Protein AF-A0A699Z9B3-F1 (afdb_monomer_lite)

Organism: Haematococcus lacustris (NCBI:txid44745)

Foldseek 3Di:
DDDDDDDDDDDDDDDDDDDDDDDDDDDDDDDDDDDDDDDDDDDDDDDDDDDDDDDDDDDDPDPPPPPPPPPPPDPDQPWAWLDWDWDQQPPPRWIKTWIWTAGPQQKIKIKIKTLDDAPWKKKKKFAAADDLFQADTDHADPVQADPPWDQDPVRTIIHTWDQDPVSMTMDMTIAHNRRRGQKMWIWMARPVVRDTRADVPHTDMDGNDNPDDPVQDRPPPQPPLLLVLQLVLVCVVVVNDDDDPVVSVVSSVVSVVVVSRCVSVVDGSVVSVCCSVVVDRPVVVVVD

Sequence (288 aa):
MRIIGGTTLQSRRAAQRPSSGALLSKDEHGSVHALGHVALRSSAPVRLRGFADVKIADRARTRIRDVRAAAVAAPNAEAVTVVDQTFIMPKGNAPVQVTVAQHDNGAQTVRVVTPLQAGRLLLHWGVEGGKDYKGGWRLPAPSCRPEGTKQYKDRALQSPFVTNRNGTNELVIQLSPDEASDLMNFVLKDDATNNWWDNNSANFRVPLRKEVDTRVKPVDVLPKPLCDKWAWVRWDWEGRPPRSEQEATEEYERGVQEMKELMARGRLLDELWRVGEGKWKYADYQDK

InterPro domains:
  IPR055495 Alpha-glucan water dikinase, DUF7067 [PF23229] (226-274)
  IPR056301 Alpha-glucan water dikinase-like, N-terminal Ig-like domain [PF23166] (92-208)

Radius of gyration: 33.92 Å; chains: 1; bounding box: 104×90×68 Å

Secondary structure (DSSP, 8-state):
-------------------------------------------PPP--------------------------------PEEEEEEEEEPTTT--EEEEEEEE-TTS-EEEEEEE----SSEEEEEEEE--TT--SS-B---GGGSPTT-EEETTTEEEEEPEEPTTS-EEEEEEE-GGG--SEEEEEEEETTTTEEE-BTTB-EEEESSTT--TTS---SS--HHHHHHHHHHHHHHTT-----HHHHHHHHHHHHHHHHHHHHTT--HHHHHHHHTTSS-HHHHHT-

Structure (mmCIF, N/CA/C/O backbone):
data_AF-A0A699Z9B3-F1
#
_entry.id   AF-A0A699Z9B3-F1
#
loop_
_atom_site.group_PDB
_atom_site.id
_atom_site.type_symbol
_atom_site.label_atom_id
_atom_site.label_alt_id
_atom_site.label_comp_id
_atom_site.label_asym_id
_atom_site.label_entity_id
_atom_site.label_seq_id
_atom_site.pdbx_PDB_ins_code
_atom_site.Cartn_x
_atom_site.Cartn_y
_atom_site.Cartn_z
_atom_site.occupancy
_atom_site.B_iso_or_equiv
_atom_site.auth_seq_id
_atom_site.auth_comp_id
_atom_site.auth_asym_id
_atom_site.auth_atom_id
_atom_site.pdbx_PDB_model_num
ATOM 1 N N . MET A 1 1 ? 42.257 47.453 -28.180 1.00 38.09 1 MET A N 1
ATOM 2 C CA . MET A 1 1 ? 41.954 48.569 -29.100 1.00 38.09 1 MET A CA 1
ATOM 3 C C . MET A 1 1 ? 40.436 48.666 -29.210 1.00 38.09 1 MET A C 1
ATOM 5 O O . MET A 1 1 ? 39.846 47.670 -29.583 1.00 38.09 1 MET A O 1
ATOM 9 N N . ARG A 1 2 ? 39.866 49.786 -28.722 1.00 35.12 2 ARG A N 1
ATOM 10 C CA . ARG A 1 2 ? 38.598 50.484 -29.075 1.00 35.12 2 ARG A CA 1
ATOM 11 C C . ARG A 1 2 ? 37.425 49.690 -29.722 1.00 35.12 2 ARG A C 1
ATOM 13 O O . ARG A 1 2 ? 37.673 48.957 -30.657 1.00 35.12 2 ARG A O 1
ATOM 20 N N . ILE A 1 3 ? 36.124 49.912 -29.466 1.00 38.44 3 ILE A N 1
ATOM 21 C CA . ILE A 1 3 ? 35.325 50.725 -28.520 1.00 38.44 3 ILE A CA 1
ATOM 22 C C . ILE A 1 3 ? 33.808 50.522 -28.876 1.00 38.44 3 ILE A C 1
ATOM 24 O O . ILE A 1 3 ? 33.502 50.379 -30.052 1.00 38.44 3 ILE A O 1
ATOM 28 N N . ILE A 1 4 ? 32.913 50.619 -27.872 1.00 39.94 4 ILE A N 1
ATOM 29 C CA . ILE A 1 4 ? 31.514 51.165 -27.842 1.00 39.94 4 ILE A CA 1
ATOM 30 C C . ILE A 1 4 ? 30.295 50.426 -28.461 1.00 39.94 4 ILE A C 1
ATOM 32 O O . ILE A 1 4 ? 30.240 50.143 -29.650 1.00 39.94 4 ILE A O 1
ATOM 36 N N . GLY A 1 5 ? 29.233 50.358 -27.629 1.00 33.75 5 GLY A N 1
ATOM 37 C CA . GLY A 1 5 ? 27.802 50.450 -27.990 1.00 33.75 5 GLY A CA 1
ATOM 38 C C . GLY A 1 5 ? 26.943 49.427 -27.228 1.00 33.75 5 GLY A C 1
ATOM 39 O O . GLY A 1 5 ? 26.787 48.318 -27.705 1.00 33.75 5 GLY A O 1
ATOM 40 N N . GLY A 1 6 ? 26.455 49.629 -25.997 1.00 33.69 6 GLY A N 1
ATOM 41 C CA . GLY A 1 6 ? 25.642 50.747 -25.513 1.00 33.69 6 GLY A CA 1
ATOM 42 C C . GLY A 1 6 ? 24.177 50.577 -25.941 1.00 33.69 6 GLY A C 1
ATOM 43 O O . GLY A 1 6 ? 23.899 50.808 -27.107 1.00 33.69 6 GLY A O 1
ATOM 44 N N . THR A 1 7 ? 23.263 50.186 -25.035 1.00 35.59 7 THR A N 1
ATOM 45 C CA . THR A 1 7 ? 21.983 50.884 -24.733 1.00 35.59 7 THR A CA 1
ATOM 46 C C . THR A 1 7 ? 21.231 50.183 -23.587 1.00 35.59 7 THR A C 1
ATOM 48 O O . THR A 1 7 ? 20.876 49.010 -23.655 1.00 35.59 7 THR A O 1
ATOM 51 N N . THR A 1 8 ? 20.986 50.961 -22.538 1.00 37.50 8 THR A N 1
ATOM 52 C CA . THR A 1 8 ? 20.109 50.732 -21.381 1.00 37.50 8 THR A CA 1
ATOM 53 C C . THR A 1 8 ? 18.720 51.294 -21.694 1.00 37.50 8 THR A C 1
ATOM 55 O O . THR A 1 8 ? 18.680 52.383 -22.254 1.00 37.50 8 THR A O 1
ATOM 58 N N . LEU A 1 9 ? 17.612 50.679 -21.251 1.00 35.53 9 LEU A N 1
ATOM 59 C CA . LEU A 1 9 ? 16.529 51.416 -20.567 1.00 35.53 9 LEU A CA 1
ATOM 60 C C . LEU A 1 9 ? 15.454 50.523 -19.934 1.00 35.53 9 LEU A C 1
ATOM 62 O O . LEU A 1 9 ? 15.091 49.457 -20.417 1.00 35.53 9 LEU A O 1
ATOM 66 N N . GLN A 1 10 ? 15.008 51.021 -18.785 1.00 34.41 10 GLN A N 1
ATOM 67 C CA . GLN A 1 10 ? 14.141 50.438 -17.776 1.00 34.41 10 GLN A CA 1
ATOM 68 C C . GLN A 1 10 ? 12.638 50.626 -18.058 1.00 34.41 10 GLN A C 1
ATOM 70 O O . GLN A 1 10 ? 12.237 51.579 -18.715 1.00 34.41 10 GLN A O 1
ATOM 75 N N . SER A 1 11 ? 11.850 49.824 -17.327 1.00 34.28 11 SER A N 1
ATOM 76 C CA . SER A 1 11 ? 10.601 50.180 -16.623 1.00 34.28 11 SER A CA 1
ATOM 77 C C . SER A 1 11 ? 9.363 50.616 -17.416 1.00 34.28 11 SER A C 1
ATOM 79 O O . SER A 1 11 ? 9.327 51.700 -17.984 1.00 34.28 11 SER A O 1
ATOM 81 N N . ARG A 1 12 ? 8.238 49.920 -17.171 1.00 35.91 12 ARG A N 1
ATOM 82 C CA . ARG A 1 12 ? 7.147 50.422 -16.299 1.00 35.91 12 ARG A CA 1
ATOM 83 C C . ARG A 1 12 ? 6.026 49.390 -16.084 1.00 35.91 12 ARG A C 1
ATOM 85 O O . ARG A 1 12 ? 5.604 48.694 -16.997 1.00 35.91 12 ARG A O 1
ATOM 92 N N . ARG A 1 13 ? 5.541 49.355 -14.836 1.00 36.47 13 ARG A N 1
ATOM 93 C CA . ARG A 1 13 ? 4.246 48.816 -14.377 1.00 36.47 13 ARG A CA 1
ATOM 94 C C . ARG A 1 13 ? 3.074 49.492 -15.107 1.00 36.47 13 ARG A C 1
ATOM 96 O O . ARG A 1 13 ? 3.154 50.696 -15.325 1.00 36.47 13 ARG A O 1
ATOM 103 N N . ALA A 1 14 ? 1.946 48.796 -15.263 1.00 31.95 14 ALA A N 1
ATOM 104 C CA . ALA A 1 14 ? 0.707 49.040 -14.499 1.00 31.95 14 ALA A CA 1
ATOM 105 C C . ALA A 1 14 ? -0.482 48.240 -15.064 1.00 31.95 14 ALA A C 1
ATOM 107 O O . ALA A 1 14 ? -0.500 47.834 -16.218 1.00 31.95 14 ALA A O 1
ATOM 108 N N . ALA A 1 15 ? -1.440 48.000 -14.172 1.00 37.47 15 ALA A N 1
ATOM 109 C CA . ALA A 1 15 ? -2.659 47.220 -14.316 1.00 37.47 15 ALA A CA 1
ATOM 110 C C . ALA A 1 15 ? -3.662 47.770 -15.341 1.00 37.47 15 ALA A C 1
ATOM 112 O O . ALA A 1 15 ? -3.686 48.974 -15.561 1.00 37.47 15 ALA A O 1
ATOM 113 N N . GLN A 1 16 ? -4.574 46.905 -15.812 1.00 31.83 16 GLN A N 1
ATOM 114 C CA . GLN A 1 16 ? -6.025 47.171 -15.866 1.00 31.83 16 GLN A CA 1
ATOM 115 C C . GLN A 1 16 ? -6.810 45.963 -16.424 1.00 31.83 16 GLN A C 1
ATOM 117 O O . GLN A 1 16 ? -6.666 45.570 -17.574 1.00 31.83 16 GLN A O 1
ATOM 122 N N . ARG A 1 17 ? -7.687 45.399 -15.584 1.00 38.69 17 ARG A N 1
ATOM 123 C CA . ARG A 1 17 ? -9.070 45.025 -15.957 1.00 38.69 17 ARG A CA 1
ATOM 124 C C . ARG A 1 17 ? -9.898 46.327 -15.886 1.00 38.69 17 ARG A C 1
ATOM 126 O O . ARG A 1 17 ? -9.509 47.157 -15.058 1.00 38.69 17 ARG A O 1
ATOM 133 N N . PRO A 1 18 ? -11.005 46.538 -16.639 1.00 43.44 18 PRO A N 1
ATOM 134 C CA . PRO A 1 18 ? -12.246 45.766 -16.422 1.00 43.44 18 PRO A CA 1
ATOM 135 C C . PRO A 1 18 ? -13.258 45.666 -17.595 1.00 43.44 18 PRO A C 1
ATOM 137 O O . PRO A 1 18 ? -13.183 46.412 -18.558 1.00 43.44 18 PRO A O 1
ATOM 140 N N . SER A 1 19 ? -14.287 44.824 -17.369 1.00 33.88 19 SER A N 1
ATOM 141 C CA . SER A 1 19 ? -15.698 44.923 -17.840 1.00 33.88 19 SER A CA 1
ATOM 142 C C . SER A 1 19 ? -15.970 44.936 -19.356 1.00 33.88 19 SER A C 1
ATOM 144 O O . SER A 1 19 ? -15.128 45.320 -20.142 1.00 33.88 19 SER A O 1
ATOM 146 N N . SER A 1 20 ? -17.122 44.550 -19.893 1.00 34.25 20 SER A N 1
ATOM 147 C CA . SER A 1 20 ? -18.479 44.325 -19.385 1.00 34.25 20 SER A CA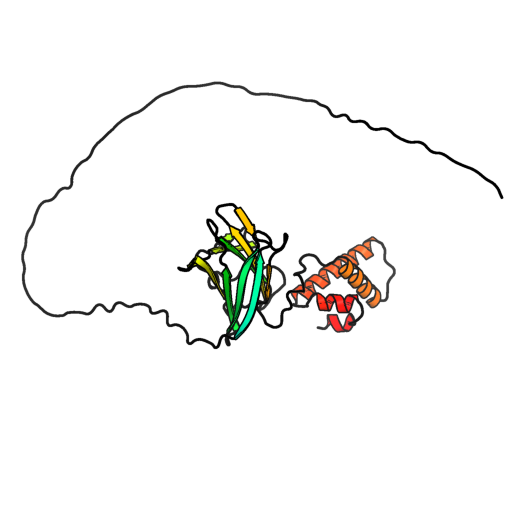 1
ATOM 148 C C . SER A 1 20 ? -19.161 43.392 -20.400 1.00 34.25 20 SER A C 1
ATOM 150 O O . SER A 1 20 ? -18.773 43.386 -21.563 1.00 34.25 20 SER A O 1
ATOM 152 N N . GLY A 1 21 ? -20.068 42.505 -20.000 1.00 30.05 21 GLY A N 1
ATOM 153 C CA . GLY A 1 21 ? -21.497 42.830 -19.887 1.00 30.05 21 GLY A CA 1
ATOM 154 C C . GLY A 1 21 ? -22.189 42.286 -21.140 1.00 30.05 21 GLY A C 1
ATOM 155 O O . GLY A 1 21 ? -21.765 42.582 -22.248 1.00 30.05 21 GLY A O 1
ATOM 156 N N . ALA A 1 22 ? -23.128 41.351 -21.034 1.00 33.00 22 ALA A N 1
ATOM 157 C CA . ALA A 1 22 ? -24.571 41.605 -20.941 1.00 33.00 22 ALA A CA 1
ATOM 158 C C . ALA A 1 22 ? -25.264 40.313 -21.457 1.00 33.00 22 ALA A C 1
ATOM 160 O O . ALA A 1 22 ? -24.673 39.638 -22.290 1.00 33.00 22 ALA A O 1
ATOM 161 N N . LEU A 1 23 ? -26.479 39.888 -21.109 1.00 32.84 23 LEU A N 1
ATOM 162 C CA . LEU A 1 23 ? -27.588 40.428 -20.321 1.00 32.84 23 LEU A CA 1
ATOM 163 C C . LEU A 1 23 ? -28.706 39.343 -20.291 1.00 32.84 23 LEU A C 1
ATOM 165 O O . LEU A 1 23 ? -28.811 38.571 -21.238 1.00 32.84 23 LEU A O 1
ATOM 169 N N . LEU A 1 24 ? -29.585 39.445 -19.277 1.00 30.39 24 LEU A N 1
ATOM 170 C CA . LEU A 1 24 ? -31.051 39.184 -19.283 1.00 30.39 24 LEU A CA 1
ATOM 171 C C . LEU A 1 24 ? -31.579 37.725 -19.324 1.00 30.39 24 LEU A C 1
ATOM 173 O O . LEU A 1 24 ? -31.062 36.894 -20.050 1.00 30.39 24 LEU A O 1
ATOM 177 N N . SER A 1 25 ? -32.651 37.352 -18.607 1.00 30.92 25 SER A N 1
ATOM 178 C CA . SER A 1 25 ? -33.501 38.067 -17.636 1.00 30.92 25 SER A CA 1
ATOM 179 C C . SER A 1 25 ? -34.105 37.098 -16.604 1.00 30.92 25 SER A C 1
ATOM 181 O O . SER A 1 25 ? -34.187 35.890 -16.819 1.00 30.92 25 SER A O 1
ATOM 183 N N . LYS A 1 26 ? -34.507 37.672 -15.465 1.00 35.00 26 LYS A N 1
ATOM 184 C CA . LYS A 1 26 ? -35.506 37.136 -14.529 1.00 35.00 26 LYS A CA 1
ATOM 185 C C . LYS A 1 26 ? -36.915 37.381 -15.082 1.00 35.00 26 LYS A C 1
ATOM 187 O O . LYS A 1 26 ? -37.036 38.250 -15.934 1.00 35.00 26 LYS A O 1
ATOM 192 N N . ASP A 1 27 ? -37.888 36.653 -14.526 1.00 37.56 27 ASP A N 1
ATOM 193 C CA . ASP A 1 27 ? -39.208 37.061 -13.983 1.00 37.56 27 ASP A CA 1
ATOM 194 C C . ASP A 1 27 ? -39.667 35.837 -13.132 1.00 37.56 27 ASP A C 1
ATOM 196 O O . ASP A 1 27 ? -39.488 34.710 -13.583 1.00 37.56 27 ASP A O 1
ATOM 200 N N . GLU A 1 28 ? -39.984 35.812 -11.830 1.00 35.50 28 GLU A N 1
ATOM 201 C CA . GLU A 1 28 ? -40.832 36.556 -10.879 1.00 35.50 28 GLU A CA 1
ATOM 202 C C . GLU A 1 28 ? -42.334 36.159 -10.800 1.00 35.50 28 GLU A C 1
ATOM 204 O O . GLU A 1 28 ? -43.088 36.298 -11.751 1.00 35.50 28 GLU A O 1
ATOM 209 N N . HIS A 1 29 ? -42.722 35.777 -9.563 1.00 35.84 29 HIS A N 1
ATOM 210 C CA . HIS A 1 29 ? -44.036 35.837 -8.881 1.00 35.84 29 HIS A CA 1
ATOM 211 C C . HIS A 1 29 ? -45.066 34.683 -8.965 1.00 35.84 29 HIS A C 1
ATOM 213 O O . HIS A 1 29 ? -45.485 34.254 -10.032 1.00 35.84 29 HIS A O 1
ATOM 219 N N . GLY A 1 30 ? -45.577 34.282 -7.782 1.00 27.25 30 GLY A N 1
ATOM 220 C CA . GLY A 1 30 ? -46.865 33.578 -7.633 1.00 27.25 30 GLY A CA 1
ATOM 221 C C . GLY A 1 30 ? -47.028 32.690 -6.387 1.00 27.25 30 GLY A C 1
ATOM 222 O O . GLY A 1 30 ? -46.828 31.487 -6.458 1.00 27.25 30 GLY A O 1
ATOM 223 N N . SER A 1 31 ? -47.413 33.283 -5.254 1.00 28.97 31 SER A N 1
ATOM 224 C CA . SER A 1 31 ? -47.757 32.652 -3.960 1.00 28.97 31 SER A CA 1
ATOM 225 C C . SER A 1 31 ? -49.132 31.948 -3.971 1.00 28.97 31 SER A C 1
ATOM 227 O O . SER A 1 31 ? -49.982 32.388 -4.733 1.00 28.97 31 SER A O 1
ATOM 229 N N . VAL A 1 32 ? -49.374 30.928 -3.119 1.00 30.41 32 VAL A N 1
ATOM 230 C CA . VAL A 1 32 ? -50.345 30.920 -1.978 1.00 30.41 32 VAL A CA 1
ATOM 231 C C . VAL A 1 32 ? -50.863 29.520 -1.532 1.00 30.41 32 VAL A C 1
ATOM 233 O O . VAL A 1 32 ? -51.419 28.762 -2.312 1.00 30.41 32 VAL A O 1
ATOM 236 N N . HIS A 1 33 ? -50.726 29.278 -0.216 1.00 29.36 33 HIS A N 1
ATOM 237 C CA . HIS A 1 33 ? -51.640 28.700 0.802 1.00 29.36 33 HIS A CA 1
ATOM 238 C C . HIS A 1 33 ? -52.349 27.317 0.755 1.00 29.36 33 HIS A C 1
ATOM 240 O O . HIS A 1 33 ? -52.947 26.902 -0.227 1.00 29.36 33 HIS A O 1
ATOM 246 N N . ALA A 1 34 ? -52.457 26.801 2.002 1.00 29.16 34 ALA A N 1
ATOM 247 C CA . ALA A 1 34 ? -53.530 26.017 2.658 1.00 29.16 34 ALA A CA 1
ATOM 248 C C . ALA A 1 34 ? -53.312 24.488 2.748 1.00 29.16 34 ALA A C 1
ATOM 250 O O . ALA A 1 34 ? -53.250 23.795 1.746 1.00 29.16 34 ALA A O 1
ATOM 251 N N . LEU A 1 35 ? -52.978 23.945 3.932 1.00 27.84 35 LEU A N 1
ATOM 252 C CA . LEU A 1 35 ? -53.813 23.635 5.120 1.00 27.84 35 LEU A CA 1
ATOM 253 C C . LEU A 1 35 ? -54.672 22.368 4.961 1.00 27.84 35 LEU A C 1
ATOM 255 O O . LEU A 1 35 ? -55.547 22.297 4.109 1.00 27.84 35 LEU A O 1
ATOM 259 N N . GLY A 1 36 ? -54.468 21.414 5.876 1.00 28.75 36 GLY A N 1
ATOM 260 C CA . GLY A 1 36 ? -55.297 20.217 6.026 1.00 28.75 36 GLY A CA 1
ATOM 261 C C . GLY A 1 36 ? -54.858 19.339 7.200 1.00 28.75 36 GLY A C 1
ATOM 262 O O . GLY A 1 36 ? -54.189 18.331 7.013 1.00 28.75 36 GLY A O 1
ATOM 263 N N . HIS A 1 37 ? -55.224 19.745 8.419 1.00 30.70 37 HIS A N 1
ATOM 264 C CA . HIS A 1 37 ? -55.305 18.889 9.611 1.00 30.70 37 HIS A CA 1
ATOM 265 C C . HIS A 1 37 ? -56.304 17.741 9.388 1.00 30.70 37 HIS A C 1
ATOM 267 O O . HIS A 1 37 ? -57.388 18.043 8.912 1.00 30.70 37 HIS A O 1
ATOM 273 N N . VAL A 1 38 ? -56.035 16.521 9.883 1.00 30.55 38 VAL A N 1
ATOM 274 C CA . VAL A 1 38 ? -57.008 15.672 10.620 1.00 30.55 38 VAL A CA 1
ATOM 275 C C . VAL A 1 38 ? -56.242 14.690 11.522 1.00 30.55 38 VAL A C 1
ATOM 277 O O . VAL A 1 38 ? -55.193 14.161 11.168 1.00 30.55 38 VAL A O 1
ATOM 280 N N . ALA A 1 39 ? -56.786 14.500 12.721 1.00 27.56 39 ALA A N 1
ATOM 281 C CA . ALA A 1 39 ? -56.224 13.818 13.871 1.00 27.56 39 ALA A CA 1
ATOM 282 C C . ALA A 1 39 ? -56.779 12.390 14.087 1.00 27.56 39 ALA A C 1
ATOM 284 O O . ALA A 1 39 ? -57.838 12.052 13.573 1.00 27.56 39 ALA A O 1
ATOM 285 N N . LEU A 1 40 ? -56.101 11.654 14.985 1.00 27.98 40 LEU A N 1
ATOM 286 C CA . LEU A 1 40 ? -56.611 10.646 15.941 1.00 27.98 40 LEU A CA 1
ATOM 287 C C . LEU A 1 40 ? -57.350 9.396 15.407 1.00 27.98 40 LEU A C 1
ATOM 289 O O . LEU A 1 40 ? -58.460 9.491 14.897 1.00 27.98 40 LEU A O 1
ATOM 293 N N . ARG A 1 41 ? -56.871 8.200 15.799 1.00 29.89 41 ARG A N 1
ATOM 294 C CA . ARG A 1 41 ? -57.508 7.384 16.863 1.00 29.89 41 ARG A CA 1
ATOM 295 C C . ARG A 1 41 ? -56.763 6.075 17.159 1.00 29.89 41 ARG A C 1
ATOM 297 O O . ARG A 1 41 ? -56.328 5.348 16.277 1.00 29.89 41 ARG A O 1
ATOM 304 N N . SER A 1 42 ? -56.688 5.809 18.459 1.00 28.17 42 SER A N 1
ATOM 305 C CA . SER A 1 42 ? -56.376 4.546 19.128 1.00 28.17 42 SER A CA 1
ATOM 306 C C . SER A 1 42 ? -57.559 3.570 19.027 1.00 28.17 42 SER A C 1
ATOM 308 O O . SER A 1 42 ? -58.711 4.006 19.088 1.00 28.17 42 SER A O 1
ATOM 310 N N . SER A 1 43 ? -57.305 2.261 18.916 1.00 29.95 43 SER A N 1
ATOM 311 C CA . SER A 1 43 ? -58.255 1.195 19.283 1.00 29.95 43 SER A CA 1
ATOM 312 C C . SER A 1 43 ? -57.519 -0.096 19.668 1.00 29.95 43 SER A C 1
ATOM 314 O O . SER A 1 43 ? -56.560 -0.499 19.020 1.00 29.95 43 SER A O 1
ATOM 316 N N . ALA A 1 44 ? -57.989 -0.688 20.762 1.00 32.94 44 ALA A N 1
ATOM 317 C CA . ALA A 1 44 ? -57.452 -1.780 21.572 1.00 32.94 44 ALA A CA 1
ATOM 318 C C . ALA A 1 44 ? -57.528 -3.194 20.928 1.00 32.94 44 ALA A C 1
ATOM 320 O O . ALA A 1 44 ? -58.175 -3.361 19.893 1.00 32.94 44 ALA A O 1
ATOM 321 N N . PRO A 1 45 ? -56.917 -4.233 21.548 1.00 33.25 45 PRO A N 1
ATOM 322 C CA . PRO A 1 45 ? -56.937 -5.607 21.043 1.00 33.25 45 PRO A CA 1
ATOM 323 C C . PRO A 1 45 ? -58.209 -6.377 21.439 1.00 33.25 45 PRO A C 1
ATOM 325 O O . PRO A 1 45 ? -58.758 -6.201 22.526 1.00 33.25 45 PRO A O 1
ATOM 328 N N . VAL A 1 46 ? -58.630 -7.299 20.571 1.00 31.59 46 VAL A N 1
ATOM 329 C CA . VAL A 1 46 ? -59.697 -8.278 20.827 1.00 31.59 46 VAL A CA 1
ATOM 330 C C . VAL A 1 46 ? -59.105 -9.532 21.479 1.00 31.59 46 VAL A C 1
ATOM 332 O O . VAL A 1 46 ? -58.103 -10.075 21.019 1.00 31.59 46 VAL A O 1
ATOM 335 N N . ARG A 1 47 ? -59.751 -10.012 22.548 1.00 32.94 47 ARG A N 1
ATOM 336 C CA . ARG A 1 47 ? -59.467 -11.281 23.234 1.00 32.94 47 ARG A CA 1
ATOM 337 C C . ARG A 1 47 ? -60.798 -11.969 23.544 1.00 32.94 47 ARG A C 1
ATOM 339 O O . ARG A 1 47 ? -61.610 -11.366 24.229 1.00 32.94 47 ARG A O 1
ATOM 346 N N . LEU A 1 48 ? -60.984 -13.218 23.112 1.00 29.73 48 LEU A N 1
ATOM 347 C CA . LEU A 1 48 ? -61.977 -14.203 23.595 1.00 29.73 48 LEU A CA 1
ATOM 348 C C . LEU A 1 48 ? -61.401 -15.595 23.240 1.00 29.73 48 LEU A C 1
ATOM 350 O O . LEU A 1 48 ? -61.030 -15.807 22.093 1.00 29.73 48 LEU A O 1
ATOM 354 N N . ARG A 1 49 ? -60.962 -16.400 24.229 1.00 28.86 49 ARG A N 1
ATOM 355 C CA . ARG A 1 49 ? -61.661 -17.564 24.852 1.00 28.86 49 ARG A CA 1
ATOM 356 C C . ARG A 1 49 ? -62.113 -18.603 23.806 1.00 28.86 49 ARG A C 1
ATOM 358 O O . ARG A 1 49 ? -62.827 -18.232 22.895 1.00 28.86 49 ARG A O 1
ATOM 365 N N . GLY A 1 50 ? -61.821 -19.901 23.883 1.00 26.48 50 GLY A N 1
ATOM 366 C CA . GLY A 1 50 ? -61.263 -20.778 24.917 1.00 26.48 50 GLY A CA 1
ATOM 367 C C . GLY A 1 50 ? -61.445 -22.251 24.482 1.00 26.48 50 GLY A C 1
ATOM 368 O O . GLY A 1 50 ? -61.886 -22.491 23.363 1.00 26.48 50 GLY A O 1
ATOM 369 N N . PHE A 1 51 ? -61.180 -23.180 25.411 1.00 29.77 51 PHE A N 1
ATOM 370 C CA . PHE A 1 51 ? -61.406 -24.644 25.383 1.00 29.77 51 PHE A CA 1
ATOM 371 C C . PHE A 1 51 ? -60.313 -25.518 24.740 1.00 29.77 51 PHE A C 1
ATOM 373 O O . PHE A 1 51 ? -60.233 -25.647 23.527 1.00 29.77 51 PHE A O 1
ATOM 380 N N . ALA A 1 52 ? -59.496 -26.183 25.562 1.00 31.97 52 ALA A N 1
ATOM 381 C CA . ALA A 1 52 ? -59.787 -27.515 26.117 1.00 31.97 52 ALA A CA 1
ATOM 382 C C . ALA A 1 52 ? -58.492 -28.148 26.663 1.00 31.97 52 ALA A C 1
ATOM 384 O O . ALA A 1 52 ? -57.494 -28.265 25.956 1.00 31.97 52 ALA A O 1
ATOM 385 N N . ASP A 1 53 ? -58.537 -28.566 27.926 1.00 31.97 53 ASP A N 1
ATOM 386 C CA . ASP A 1 53 ? -57.544 -29.428 28.558 1.00 31.97 53 ASP A CA 1
ATOM 387 C C . ASP A 1 53 ? -57.566 -30.832 27.936 1.00 31.97 53 ASP A C 1
ATOM 389 O O . ASP A 1 53 ? -58.597 -31.504 27.951 1.00 31.97 53 ASP A O 1
ATOM 393 N N . VAL A 1 54 ? -56.406 -31.320 27.491 1.00 34.38 54 VAL A N 1
ATOM 394 C CA . VAL A 1 54 ? -56.099 -32.756 27.440 1.00 34.38 54 VAL A CA 1
ATOM 395 C C . VAL A 1 54 ? -54.705 -32.945 28.033 1.00 34.38 54 VAL A C 1
ATOM 397 O O . VAL A 1 54 ? -53.693 -32.589 27.435 1.00 34.38 54 VAL A O 1
ATOM 400 N N . LYS A 1 55 ? -54.655 -33.508 29.243 1.00 34.38 55 LYS A N 1
ATOM 401 C CA . LYS A 1 55 ? -53.460 -34.176 29.770 1.00 34.38 55 LYS A CA 1
ATOM 402 C C . LYS A 1 55 ? -53.337 -35.529 29.076 1.00 34.38 55 LYS A C 1
ATOM 404 O O . LYS A 1 55 ? -54.347 -36.217 29.006 1.00 34.38 55 LYS A O 1
ATOM 409 N N . ILE A 1 56 ? -52.126 -35.927 28.676 1.00 29.94 56 ILE A N 1
ATOM 410 C CA . ILE A 1 56 ? -51.549 -37.271 28.888 1.00 29.94 56 ILE A CA 1
ATOM 411 C C . ILE A 1 56 ? -50.084 -37.313 28.400 1.00 29.94 56 ILE A C 1
ATOM 413 O O . ILE A 1 56 ? -49.749 -36.808 27.335 1.00 29.94 56 ILE A O 1
ATOM 417 N N . ALA A 1 57 ? -49.280 -38.009 29.210 1.00 31.84 57 ALA A N 1
ATOM 418 C CA . ALA A 1 57 ? -48.011 -38.694 28.947 1.00 31.84 57 ALA A CA 1
ATOM 419 C C . ALA A 1 57 ? -46.693 -37.902 28.833 1.00 31.84 57 ALA A C 1
ATOM 421 O O . ALA A 1 57 ? -46.338 -37.279 27.840 1.00 31.84 57 ALA A O 1
ATOM 422 N N . ASP A 1 58 ? -45.923 -38.102 29.897 1.00 33.59 58 ASP A N 1
ATOM 423 C CA . ASP A 1 58 ? -44.493 -37.921 30.077 1.00 33.59 58 ASP A CA 1
ATOM 424 C C . ASP A 1 58 ? -43.674 -38.902 29.208 1.00 33.59 58 ASP A C 1
ATOM 426 O O . ASP A 1 58 ? -43.930 -40.107 29.246 1.00 33.59 58 ASP A O 1
ATOM 430 N N . ARG A 1 59 ? -42.694 -38.384 28.447 1.00 32.47 59 ARG A N 1
ATOM 431 C CA . ARG A 1 59 ? -41.338 -38.936 28.196 1.00 32.47 59 ARG A CA 1
ATOM 432 C C . ARG A 1 59 ? -40.758 -38.445 26.867 1.00 32.47 59 ARG A C 1
ATOM 434 O O . ARG A 1 59 ? -41.190 -38.861 25.802 1.00 32.47 59 ARG A O 1
ATOM 441 N N . ALA A 1 60 ? -39.697 -37.647 26.981 1.00 31.58 60 ALA A N 1
ATOM 442 C CA . ALA A 1 60 ? -38.418 -37.751 26.259 1.00 31.58 60 ALA A CA 1
ATOM 443 C C . ALA A 1 60 ? -37.798 -36.353 26.120 1.00 31.58 60 ALA A C 1
ATOM 445 O O . ALA A 1 60 ? -38.115 -35.578 25.220 1.00 31.58 60 ALA A O 1
ATOM 446 N N . ARG A 1 61 ? -36.877 -36.030 27.036 1.00 37.69 61 ARG A N 1
ATOM 447 C CA . ARG A 1 61 ? -35.975 -34.880 26.913 1.00 37.69 61 ARG A CA 1
ATOM 448 C C . ARG A 1 61 ? -35.051 -35.104 25.717 1.00 37.69 61 ARG A C 1
ATOM 450 O O . ARG A 1 61 ? -33.983 -35.697 25.857 1.00 37.69 61 ARG A O 1
ATOM 457 N N . THR A 1 62 ? -35.446 -34.603 24.556 1.00 32.28 62 THR A N 1
ATOM 458 C CA . THR A 1 62 ? -34.556 -34.509 23.400 1.00 32.28 62 THR A CA 1
ATOM 459 C C . THR A 1 62 ? -33.689 -33.272 23.592 1.00 32.28 62 THR A C 1
ATOM 461 O O . THR A 1 62 ? -34.159 -32.143 23.478 1.00 32.28 62 THR A O 1
ATOM 464 N N . ARG A 1 63 ? -32.421 -33.488 23.961 1.00 38.69 63 ARG A N 1
ATOM 465 C CA . ARG A 1 63 ? -31.391 -32.445 23.964 1.00 38.69 63 ARG A CA 1
ATOM 466 C C . ARG A 1 63 ? -31.271 -31.906 22.540 1.00 38.69 63 ARG A C 1
ATOM 468 O O . ARG A 1 63 ? -30.691 -32.572 21.685 1.00 38.69 63 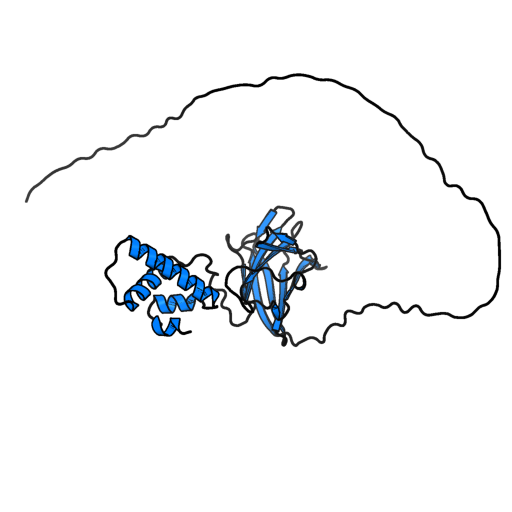ARG A O 1
ATOM 475 N N . ILE A 1 64 ? -31.807 -30.716 22.294 1.00 38.97 64 ILE A N 1
ATOM 476 C CA . ILE A 1 64 ? -31.453 -29.934 21.112 1.00 38.97 64 ILE A CA 1
ATOM 477 C C . ILE A 1 64 ? -29.974 -29.597 21.292 1.00 38.97 64 ILE A C 1
ATOM 479 O O . ILE A 1 64 ? -29.593 -28.879 22.213 1.00 38.97 64 ILE A O 1
ATOM 483 N N . ARG A 1 65 ? -29.123 -30.238 20.490 1.00 35.19 65 ARG A N 1
ATOM 484 C CA . ARG A 1 65 ? -27.712 -29.882 20.400 1.00 35.19 65 ARG A CA 1
ATOM 485 C C . ARG A 1 65 ? -27.662 -28.502 19.758 1.00 35.19 65 ARG A C 1
ATOM 487 O O . ARG A 1 65 ? -27.939 -28.382 18.569 1.00 35.19 65 ARG A O 1
ATOM 494 N N . ASP A 1 66 ? -27.308 -27.493 20.544 1.00 32.41 66 ASP A N 1
ATOM 495 C CA . ASP A 1 66 ? -26.760 -26.247 20.024 1.00 32.41 66 ASP A CA 1
ATOM 496 C C . ASP A 1 66 ? -25.564 -26.607 19.141 1.00 32.41 66 ASP A C 1
ATOM 498 O O . ASP A 1 66 ? -24.480 -26.938 19.630 1.00 32.41 66 ASP A O 1
ATOM 502 N N . VAL A 1 67 ? -25.759 -26.583 17.824 1.00 35.00 67 VAL A N 1
ATOM 503 C CA . VAL A 1 67 ? -24.648 -26.603 16.877 1.00 35.00 67 VAL A CA 1
ATOM 504 C C . VAL A 1 67 ? -24.044 -25.206 16.924 1.00 35.00 67 VAL A C 1
ATOM 506 O O . VAL A 1 67 ? -24.309 -24.351 16.085 1.00 35.00 67 VAL A O 1
ATOM 509 N N . ARG A 1 68 ? -23.221 -24.957 17.949 1.00 34.91 68 ARG A N 1
ATOM 510 C CA . ARG A 1 68 ? -22.147 -23.978 17.823 1.00 34.91 68 ARG A CA 1
ATOM 511 C C . ARG A 1 68 ? -21.300 -24.466 16.657 1.00 34.91 68 ARG A C 1
ATOM 513 O O . ARG A 1 68 ? -20.576 -25.449 16.794 1.00 34.91 68 ARG A O 1
ATOM 520 N N . ALA A 1 69 ? -21.408 -23.789 15.519 1.00 31.19 69 ALA A N 1
ATOM 521 C CA . ALA A 1 69 ? -20.351 -23.790 14.529 1.00 31.19 69 ALA A CA 1
ATOM 522 C C . ALA A 1 69 ? -19.119 -23.192 15.221 1.00 31.19 69 ALA A C 1
ATOM 524 O O . ALA A 1 69 ? -18.903 -21.983 15.235 1.00 31.19 69 ALA A O 1
ATOM 525 N N . ALA A 1 70 ? -18.366 -24.049 15.908 1.00 30.64 70 ALA A N 1
ATOM 526 C CA . ALA A 1 70 ? -17.002 -23.752 16.263 1.00 30.64 70 ALA A CA 1
ATOM 527 C C . ALA A 1 70 ? -16.290 -23.582 14.925 1.00 30.64 70 ALA A C 1
ATOM 529 O O . ALA A 1 70 ? -16.122 -24.551 14.184 1.00 30.64 70 ALA A O 1
ATOM 530 N N . ALA A 1 71 ? -15.943 -22.339 14.592 1.00 34.28 71 ALA A N 1
ATOM 531 C CA . ALA A 1 71 ? -14.872 -22.079 13.655 1.00 34.28 71 ALA A CA 1
ATOM 532 C C . ALA A 1 71 ? -13.688 -22.909 14.151 1.00 34.28 71 ALA A C 1
ATOM 534 O O . ALA A 1 71 ? -13.109 -22.624 15.201 1.00 34.28 71 ALA A O 1
ATOM 535 N N . VAL A 1 72 ? -13.435 -24.019 13.465 1.00 36.38 72 VAL A N 1
ATOM 536 C CA . VAL A 1 72 ? -12.265 -24.848 13.693 1.00 36.38 72 VAL A CA 1
ATOM 537 C C . VAL A 1 72 ? -11.112 -23.924 13.351 1.00 36.38 72 VAL A C 1
ATOM 539 O O . VAL A 1 72 ? -10.889 -23.615 12.182 1.00 36.38 72 VAL A O 1
ATOM 542 N N . ALA A 1 73 ? -10.464 -23.383 14.381 1.00 38.41 73 ALA A N 1
ATOM 543 C CA . ALA A 1 73 ? -9.173 -22.755 14.227 1.00 38.41 73 ALA A CA 1
ATOM 544 C C . ALA A 1 73 ? -8.305 -23.801 13.531 1.00 38.41 73 ALA A C 1
ATOM 546 O O . ALA A 1 73 ? -8.026 -24.860 14.100 1.00 38.41 73 ALA A O 1
ATOM 547 N N . ALA A 1 74 ? -7.986 -23.547 12.262 1.00 38.81 74 ALA A N 1
ATOM 548 C CA . ALA A 1 74 ? -6.981 -24.319 11.566 1.00 38.81 74 ALA A CA 1
ATOM 549 C C . ALA A 1 74 ? -5.730 -24.341 12.461 1.00 38.81 74 ALA A C 1
ATOM 551 O O . ALA A 1 74 ? -5.437 -23.323 13.103 1.00 38.81 74 ALA A O 1
ATOM 552 N N . PRO A 1 75 ? -5.038 -25.487 12.573 1.00 41.00 75 PRO A N 1
ATOM 553 C CA . PRO A 1 75 ? -3.827 -25.571 13.369 1.00 41.00 75 PRO A CA 1
ATOM 554 C C . PRO A 1 75 ? -2.891 -24.462 12.902 1.00 41.00 75 PRO A C 1
ATOM 556 O O . PRO A 1 75 ? -2.719 -24.264 11.701 1.00 41.00 75 PRO A O 1
ATOM 559 N N . ASN A 1 76 ? -2.399 -23.701 13.874 1.00 46.22 76 ASN A N 1
ATOM 560 C CA . ASN A 1 76 ? -1.524 -22.554 13.702 1.00 46.22 76 ASN A CA 1
ATOM 561 C C . ASN A 1 76 ? -0.369 -22.972 12.778 1.00 46.22 76 ASN A C 1
ATOM 563 O O . ASN A 1 76 ? 0.538 -23.670 13.224 1.00 46.22 76 ASN A O 1
ATOM 567 N N . ALA A 1 77 ? -0.446 -22.625 11.490 1.00 51.38 77 ALA A N 1
ATOM 568 C CA . ALA A 1 77 ? 0.715 -22.682 10.614 1.00 51.38 77 ALA A CA 1
ATOM 569 C C . ALA A 1 77 ? 1.801 -21.845 11.296 1.00 51.38 77 ALA A C 1
ATOM 571 O O . ALA A 1 77 ? 1.476 -20.803 11.880 1.00 51.38 77 ALA A O 1
ATOM 572 N N . GLU A 1 78 ? 3.045 -22.318 11.321 1.00 66.69 78 GLU A N 1
ATOM 573 C CA . GLU A 1 78 ? 4.106 -21.599 12.017 1.00 66.69 78 GLU A CA 1
ATOM 574 C C . GLU A 1 78 ? 4.342 -20.280 11.277 1.00 66.69 78 GLU A C 1
ATOM 576 O O . GLU A 1 78 ? 4.941 -20.216 10.209 1.00 66.69 78 GLU A O 1
ATOM 581 N N . ALA A 1 79 ? 3.759 -19.205 11.803 1.00 82.38 79 ALA A N 1
ATOM 582 C CA . ALA A 1 79 ? 3.847 -17.899 11.187 1.00 82.38 79 ALA A CA 1
ATOM 583 C C . ALA A 1 79 ? 5.186 -17.260 11.571 1.00 82.38 79 ALA A C 1
ATOM 585 O O . ALA A 1 79 ? 5.461 -17.028 12.750 1.00 82.38 79 ALA A O 1
ATOM 586 N N . VAL A 1 80 ? 6.011 -16.935 10.581 1.00 89.12 80 VAL A N 1
ATOM 587 C CA . VAL A 1 80 ? 7.269 -16.214 10.769 1.00 89.12 80 VAL A CA 1
ATOM 588 C C . VAL A 1 80 ? 7.014 -14.724 10.600 1.00 89.12 80 VAL A C 1
ATOM 590 O O . VAL A 1 80 ? 6.612 -14.265 9.530 1.00 89.12 80 VAL A O 1
ATOM 593 N N . THR A 1 81 ? 7.279 -13.939 11.643 1.00 92.00 81 THR A N 1
ATOM 594 C CA . THR A 1 81 ? 7.289 -12.475 11.532 1.00 92.00 81 THR A CA 1
ATOM 595 C C . THR A 1 81 ? 8.441 -12.041 10.631 1.00 92.00 81 THR A C 1
ATOM 597 O O . THR A 1 81 ? 9.609 -12.244 10.959 1.00 92.00 81 THR A O 1
ATOM 600 N N . VAL A 1 82 ? 8.111 -11.431 9.494 1.00 90.12 82 VAL A N 1
ATOM 601 C CA . VAL A 1 82 ? 9.083 -10.950 8.500 1.00 90.12 82 VAL A CA 1
ATOM 602 C C . VAL A 1 82 ? 9.275 -9.439 8.542 1.00 90.12 82 VAL A C 1
ATOM 604 O O . VAL A 1 82 ? 10.313 -8.949 8.107 1.00 90.12 82 VAL A O 1
ATOM 607 N N . VAL A 1 83 ? 8.302 -8.705 9.087 1.00 91.88 83 VAL A N 1
ATOM 608 C CA . VAL A 1 83 ? 8.387 -7.256 9.284 1.00 91.88 83 VAL A CA 1
ATOM 609 C C . VAL A 1 83 ? 7.829 -6.897 10.648 1.00 91.88 83 VAL A C 1
ATOM 611 O O . VAL A 1 83 ? 6.754 -7.359 11.020 1.00 91.88 83 VAL A O 1
ATOM 614 N N . ASP A 1 84 ? 8.547 -6.032 11.353 1.00 93.25 84 ASP A N 1
ATOM 615 C CA . ASP A 1 84 ? 8.076 -5.332 12.542 1.00 93.25 84 ASP A CA 1
ATOM 616 C C . ASP A 1 84 ? 8.575 -3.886 12.455 1.00 93.25 84 ASP A C 1
ATOM 618 O O . ASP A 1 84 ? 9.759 -3.606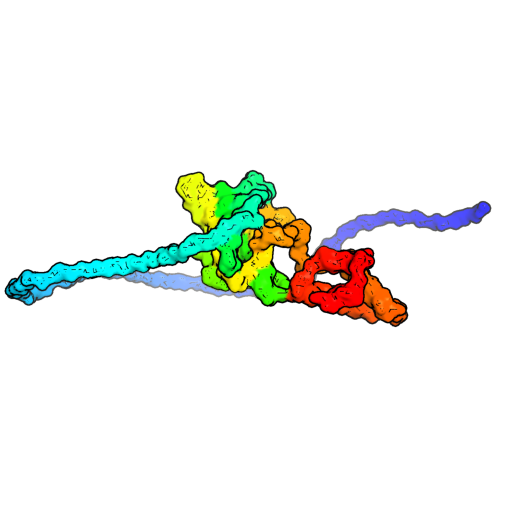 12.654 1.00 93.25 84 ASP A O 1
ATOM 622 N N . GLN A 1 85 ? 7.702 -2.984 12.005 1.00 91.88 85 GLN A N 1
ATOM 623 C CA . GLN A 1 85 ? 8.070 -1.617 11.654 1.00 91.88 85 GLN A CA 1
ATOM 624 C C . GLN A 1 85 ? 7.157 -0.598 12.326 1.00 91.88 85 GLN A C 1
ATOM 626 O O . GLN A 1 85 ? 5.932 -0.651 12.219 1.00 91.88 85 GLN A O 1
ATOM 631 N N . THR A 1 86 ? 7.780 0.410 12.933 1.00 93.81 86 THR A N 1
ATOM 632 C CA . THR A 1 86 ? 7.092 1.584 13.468 1.00 93.81 86 THR A CA 1
ATOM 633 C C . THR A 1 86 ? 7.132 2.733 12.473 1.00 93.81 86 THR A C 1
ATOM 635 O O . THR A 1 86 ? 8.203 3.174 12.057 1.00 93.81 86 THR A O 1
ATOM 638 N N . PHE A 1 87 ? 5.967 3.283 12.153 1.00 91.50 87 PHE A N 1
ATOM 639 C CA . PHE A 1 87 ? 5.826 4.540 11.431 1.00 91.50 87 PHE A CA 1
ATOM 640 C C . PHE A 1 87 ? 5.441 5.640 12.407 1.00 91.50 87 PHE A C 1
ATOM 642 O O . PHE A 1 87 ? 4.524 5.477 13.209 1.00 91.50 87 PHE A O 1
ATOM 649 N N . 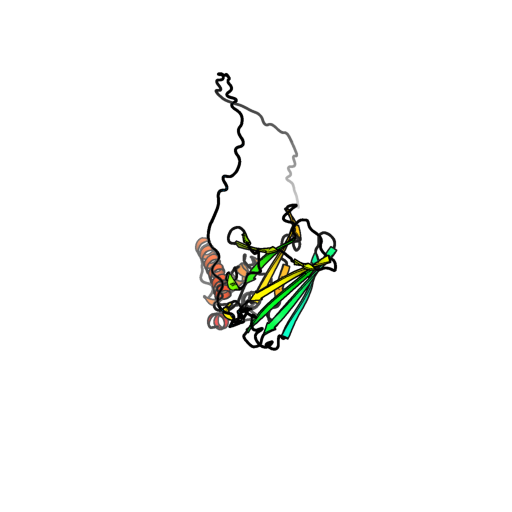ILE A 1 88 ? 6.122 6.777 12.324 1.00 88.69 88 ILE A N 1
ATOM 650 C CA . ILE A 1 88 ? 5.747 7.967 13.081 1.00 88.69 88 ILE A CA 1
ATOM 651 C C . ILE A 1 88 ? 4.895 8.838 12.175 1.00 88.69 88 ILE A C 1
ATOM 653 O O . ILE A 1 88 ? 5.353 9.271 11.117 1.00 88.69 88 ILE A O 1
ATOM 657 N N . MET A 1 89 ? 3.645 9.075 12.567 1.00 86.38 89 MET A N 1
ATOM 658 C CA . MET A 1 89 ? 2.764 9.938 11.794 1.00 86.38 89 MET A CA 1
ATOM 659 C C . MET A 1 89 ? 3.278 11.382 11.858 1.00 86.38 89 MET A C 1
ATOM 661 O O . MET A 1 89 ? 3.371 11.932 12.960 1.00 86.38 89 MET A O 1
ATOM 665 N N . PRO A 1 90 ? 3.560 12.034 10.711 1.00 76.75 90 PRO A N 1
ATOM 666 C CA . PRO A 1 90 ? 4.100 13.394 10.694 1.00 76.75 90 PRO A CA 1
ATOM 667 C C . PRO A 1 90 ? 3.212 14.395 11.439 1.00 76.75 90 PRO A C 1
ATOM 669 O O . PRO A 1 90 ? 3.696 15.285 12.134 1.00 76.75 90 PRO A O 1
ATOM 672 N N . LYS A 1 91 ? 1.890 14.221 11.339 1.00 77.69 91 LYS A N 1
ATOM 673 C CA . LYS A 1 91 ? 0.913 15.007 12.095 1.00 77.69 91 LYS A CA 1
ATOM 674 C C . LYS A 1 91 ? 0.666 14.355 13.455 1.00 77.69 91 LYS A C 1
ATOM 676 O O . LYS A 1 91 ? 0.121 13.257 13.529 1.00 77.69 91 LYS A O 1
ATOM 681 N N . GLY A 1 92 ? 1.031 15.050 14.529 1.00 80.44 92 GLY A N 1
ATOM 682 C CA . GLY A 1 92 ? 0.768 14.614 15.906 1.00 80.44 92 GLY A CA 1
ATOM 683 C C . GLY A 1 92 ? 1.793 13.640 16.491 1.00 80.44 92 GLY A C 1
ATOM 684 O O . GLY A 1 92 ? 1.654 13.277 17.653 1.00 80.44 92 GLY A O 1
ATOM 685 N N . ASN A 1 93 ? 2.823 13.250 15.727 1.00 86.06 93 ASN A N 1
ATOM 686 C CA . ASN A 1 93 ? 3.952 12.437 16.197 1.00 86.06 93 ASN A CA 1
ATOM 687 C C . ASN A 1 93 ? 3.533 11.106 16.856 1.00 86.06 93 ASN A C 1
ATOM 689 O O . ASN A 1 93 ? 4.181 10.618 17.781 1.00 86.06 93 ASN A O 1
ATOM 693 N N . ALA A 1 94 ? 2.416 10.533 16.410 1.00 89.00 94 ALA A N 1
ATOM 694 C CA . ALA A 1 94 ? 1.871 9.315 16.990 1.00 89.00 94 ALA A CA 1
ATOM 695 C C . ALA A 1 94 ? 2.455 8.068 16.306 1.00 89.00 94 ALA A C 1
ATOM 697 O O . ALA A 1 94 ? 2.574 8.054 15.075 1.00 89.00 94 ALA A O 1
ATOM 698 N N . PRO A 1 95 ? 2.788 7.007 17.062 1.00 96.00 95 PRO A N 1
ATOM 699 C CA . PRO A 1 95 ? 3.329 5.785 16.487 1.00 96.00 95 PRO A CA 1
ATOM 700 C C . PRO A 1 95 ? 2.230 4.907 15.872 1.00 96.00 95 PRO A C 1
ATOM 702 O O . PRO A 1 95 ? 1.129 4.769 16.408 1.00 96.00 95 PRO A O 1
ATOM 705 N N . VAL A 1 96 ? 2.557 4.254 14.765 1.00 97.50 96 VAL A N 1
ATOM 706 C CA . VAL A 1 96 ? 1.769 3.187 14.144 1.00 97.50 96 VAL A CA 1
ATOM 707 C C . VAL A 1 96 ? 2.698 1.997 13.962 1.00 97.50 96 VAL A C 1
ATOM 709 O O . VAL A 1 96 ? 3.654 2.072 13.194 1.00 97.50 96 VAL A O 1
ATOM 712 N N . GLN A 1 97 ? 2.438 0.918 14.690 1.00 97.94 97 GLN A N 1
ATOM 713 C CA . GLN A 1 97 ? 3.166 -0.338 14.552 1.00 97.94 97 GLN A CA 1
ATOM 714 C C . GLN A 1 97 ? 2.517 -1.193 13.477 1.00 97.94 97 GLN A C 1
ATOM 716 O O . GLN A 1 97 ? 1.301 -1.392 13.503 1.00 97.94 97 GLN A O 1
ATOM 721 N N . VAL A 1 98 ? 3.327 -1.710 12.558 1.00 98.06 98 VAL A N 1
ATOM 722 C CA . VAL A 1 98 ? 2.903 -2.669 11.544 1.00 98.06 98 VAL A CA 1
ATOM 723 C C . VAL A 1 98 ? 3.773 -3.911 11.641 1.00 98.06 98 VAL A C 1
ATOM 725 O O . VAL A 1 98 ? 4.982 -3.850 11.428 1.00 98.06 98 VAL A O 1
ATOM 728 N N . THR A 1 99 ? 3.137 -5.044 11.919 1.00 97.56 99 THR A N 1
ATOM 729 C CA . THR A 1 99 ? 3.780 -6.357 11.948 1.00 97.56 99 THR A CA 1
ATOM 730 C C . THR A 1 99 ? 3.245 -7.196 10.795 1.00 97.56 99 THR A C 1
ATOM 732 O O . THR A 1 99 ? 2.030 -7.264 10.590 1.00 97.56 99 THR A O 1
ATOM 735 N N . VAL A 1 100 ? 4.133 -7.848 10.049 1.00 97.19 100 VAL A N 1
ATOM 736 C CA . VAL A 1 100 ? 3.770 -8.783 8.980 1.00 97.19 100 VAL A CA 1
ATOM 737 C C . VAL A 1 100 ? 4.306 -10.159 9.323 1.00 97.19 100 VAL A C 1
ATOM 739 O O . VAL A 1 100 ? 5.507 -10.321 9.541 1.00 97.19 100 VAL A O 1
ATOM 742 N N . ALA A 1 101 ? 3.419 -11.147 9.328 1.00 95.94 101 ALA A N 1
ATOM 743 C CA . ALA A 1 101 ? 3.763 -12.550 9.482 1.00 95.94 101 ALA A CA 1
ATOM 744 C C . ALA A 1 101 ? 3.440 -13.325 8.201 1.00 95.94 101 ALA A C 1
ATOM 746 O O . ALA A 1 101 ? 2.373 -13.140 7.611 1.00 95.94 101 ALA A O 1
ATOM 747 N N . GLN A 1 102 ? 4.361 -14.186 7.782 1.00 92.62 102 GLN A N 1
ATOM 748 C CA . GLN A 1 102 ? 4.181 -15.132 6.685 1.00 92.62 102 GLN A CA 1
ATOM 749 C C . GLN A 1 102 ? 3.956 -16.525 7.243 1.00 92.62 102 GLN A C 1
ATOM 751 O O . GLN A 1 102 ? 4.627 -16.921 8.188 1.00 92.62 102 GLN A O 1
ATOM 756 N N . HIS A 1 103 ? 3.028 -17.260 6.649 1.00 91.25 103 HIS A N 1
ATOM 757 C CA . HIS A 1 103 ? 2.693 -18.622 7.052 1.00 91.25 103 HIS A CA 1
ATOM 758 C C . HIS A 1 103 ? 3.282 -19.618 6.056 1.00 91.25 103 HIS A C 1
ATOM 760 O O . HIS A 1 103 ? 3.448 -19.288 4.882 1.00 91.25 103 HIS A O 1
ATOM 766 N N . ASP A 1 104 ? 3.516 -20.855 6.490 1.00 88.12 104 ASP A N 1
ATOM 767 C CA . ASP A 1 104 ? 4.095 -21.917 5.647 1.00 88.12 104 ASP A CA 1
ATOM 768 C C . ASP A 1 104 ? 3.310 -22.180 4.354 1.00 88.12 104 ASP A C 1
ATOM 770 O O . ASP A 1 104 ? 3.871 -22.560 3.329 1.00 88.12 104 ASP A O 1
ATOM 774 N N . ASN A 1 105 ? 1.996 -21.948 4.379 1.00 85.94 105 ASN A N 1
ATOM 775 C CA . ASN A 1 105 ? 1.130 -22.096 3.211 1.00 85.94 105 ASN A CA 1
ATOM 776 C C . ASN A 1 105 ? 1.210 -20.911 2.225 1.00 85.94 105 ASN A C 1
ATOM 778 O O . ASN A 1 105 ? 0.478 -20.904 1.239 1.00 85.94 105 ASN A O 1
ATOM 782 N N . GLY A 1 106 ? 2.048 -19.906 2.490 1.00 88.00 106 GLY A N 1
ATOM 783 C CA . GLY A 1 106 ? 2.200 -18.692 1.687 1.00 88.00 106 GLY A CA 1
ATOM 784 C C . GLY A 1 106 ? 1.225 -17.562 2.031 1.00 88.00 106 GLY A C 1
ATOM 785 O O . GLY A 1 106 ? 1.325 -16.486 1.440 1.00 88.00 106 GLY A O 1
ATOM 786 N N . ALA A 1 107 ? 0.299 -17.764 2.974 1.00 94.88 107 ALA A N 1
ATOM 787 C CA . ALA A 1 107 ? -0.580 -16.702 3.454 1.00 94.88 107 ALA A CA 1
ATOM 788 C C . ALA A 1 107 ? 0.213 -15.612 4.192 1.00 94.88 107 ALA A C 1
ATOM 790 O O . ALA A 1 107 ? 1.314 -15.845 4.703 1.00 94.88 107 ALA A O 1
ATOM 791 N N . GLN A 1 108 ? -0.371 -14.419 4.288 1.00 97.00 108 GLN A N 1
ATOM 792 C CA . GLN A 1 108 ? 0.218 -13.283 4.996 1.00 97.00 108 GLN A CA 1
ATOM 793 C C . GLN A 1 108 ? -0.788 -12.693 5.983 1.00 97.00 108 GLN A C 1
ATOM 795 O O . GLN A 1 108 ? -1.945 -12.453 5.640 1.00 97.00 108 GLN A O 1
ATOM 800 N N . THR A 1 109 ? -0.332 -12.395 7.196 1.00 98.12 109 THR A N 1
ATOM 801 C CA . THR A 1 109 ? -1.092 -11.619 8.179 1.00 98.12 109 THR A CA 1
ATOM 802 C C . THR A 1 109 ? -0.416 -10.275 8.381 1.00 98.12 109 THR A C 1
ATOM 804 O O . THR A 1 109 ? 0.750 -10.224 8.763 1.00 98.12 109 THR A O 1
ATOM 807 N N . VAL A 1 110 ? -1.160 -9.189 8.178 1.00 98.31 110 VAL A N 1
ATOM 808 C CA . VAL A 1 110 ? -0.711 -7.825 8.473 1.00 98.31 110 VAL A CA 1
ATOM 809 C C . VAL A 1 110 ? -1.487 -7.308 9.670 1.00 98.31 110 VAL A C 1
ATOM 811 O O . VAL A 1 110 ? -2.716 -7.256 9.649 1.00 98.31 110 VAL A O 1
ATOM 814 N N . ARG A 1 111 ? -0.773 -6.908 10.716 1.00 98.44 111 ARG A N 1
ATOM 815 C CA . ARG A 1 111 ? -1.345 -6.351 11.938 1.00 98.44 111 ARG A CA 1
ATOM 816 C C . ARG A 1 111 ? -0.901 -4.907 12.096 1.00 98.44 111 ARG A C 1
ATOM 818 O O . ARG A 1 111 ? 0.294 -4.637 12.129 1.00 98.44 111 ARG A O 1
ATOM 825 N N . VAL A 1 112 ? -1.861 -3.995 12.222 1.00 98.56 112 VAL A N 1
ATOM 826 C CA . VAL A 1 112 ? -1.631 -2.556 12.393 1.00 98.56 112 VAL A CA 1
ATOM 827 C C . VAL A 1 112 ? -2.169 -2.127 13.753 1.00 98.56 112 VAL A C 1
ATOM 829 O O . VAL A 1 112 ? -3.348 -2.332 14.037 1.00 98.56 112 VAL A O 1
ATOM 832 N N . VAL A 1 113 ? -1.325 -1.519 14.589 1.00 98.25 113 VAL A N 1
ATOM 833 C CA . VAL A 1 113 ? -1.698 -1.041 15.930 1.00 98.25 113 VAL A CA 1
ATOM 834 C C . VAL A 1 113 ? -1.247 0.391 16.150 1.00 98.25 113 VAL A C 1
ATOM 836 O O . VAL A 1 113 ? -0.113 0.756 15.850 1.00 98.25 113 VAL A O 1
ATOM 839 N N . THR A 1 114 ? -2.117 1.211 16.730 1.00 97.69 114 THR A N 1
ATOM 840 C CA . THR A 1 114 ? -1.797 2.604 17.046 1.00 97.69 114 THR A CA 1
ATOM 841 C C . THR A 1 114 ? -2.583 3.111 18.259 1.00 97.69 114 THR A C 1
ATOM 843 O O . THR A 1 114 ? -3.730 2.707 18.455 1.00 97.69 114 THR A O 1
ATOM 846 N N . PRO A 1 115 ? -2.017 4.006 19.091 1.00 95.69 115 PRO A N 1
ATOM 847 C CA . PRO A 1 115 ? -2.767 4.703 20.132 1.00 95.69 115 PRO A CA 1
ATOM 848 C C . PRO A 1 115 ? -3.550 5.914 19.594 1.00 95.69 115 PRO A C 1
ATOM 850 O O . PRO A 1 115 ? -4.200 6.600 20.382 1.00 95.69 115 PRO A O 1
ATOM 853 N N . LEU A 1 116 ? -3.476 6.214 18.289 1.00 94.12 116 LEU A N 1
ATOM 854 C CA . LEU A 1 116 ? -4.188 7.337 17.675 1.00 94.12 116 LEU A CA 1
ATOM 855 C C . LEU A 1 116 ? -5.681 7.273 17.963 1.00 94.12 116 LEU A C 1
ATOM 857 O O . LEU A 1 116 ? -6.325 6.285 17.629 1.00 94.12 116 LEU A O 1
ATOM 861 N N . GLN A 1 117 ? -6.225 8.350 18.522 1.00 91.00 117 GLN A N 1
ATOM 862 C CA . GLN A 1 117 ? -7.658 8.518 18.730 1.00 91.00 117 GLN A CA 1
ATOM 863 C C . GLN A 1 117 ? -8.235 9.407 17.629 1.00 91.00 117 GLN A C 1
ATOM 865 O O . GLN A 1 117 ? -7.643 10.422 17.262 1.00 91.00 117 GLN A O 1
ATOM 870 N N . ALA A 1 118 ? -9.392 9.020 17.108 1.00 90.69 118 ALA A N 1
ATOM 871 C CA . ALA A 1 118 ? -10.110 9.722 16.051 1.00 90.69 118 ALA A CA 1
ATOM 872 C C . ALA A 1 118 ? -11.611 9.464 16.211 1.00 90.69 118 ALA A C 1
ATOM 874 O O . ALA A 1 118 ? -11.997 8.485 16.851 1.00 90.69 118 ALA A O 1
ATOM 875 N N . GLY A 1 119 ? -12.460 10.302 15.607 1.00 89.88 119 GLY A N 1
ATOM 876 C CA . GLY A 1 119 ? -13.908 10.071 15.640 1.00 89.88 119 GLY A CA 1
ATOM 877 C C . GLY A 1 119 ? -14.289 8.774 14.922 1.00 89.88 119 GLY A C 1
ATOM 878 O O . GLY A 1 119 ? -15.126 8.012 15.404 1.00 89.88 119 GLY A O 1
ATOM 879 N N . ARG A 1 120 ? -13.629 8.490 13.791 1.00 94.31 120 ARG A N 1
ATOM 880 C CA . ARG A 1 120 ? -13.709 7.196 13.106 1.00 94.31 120 ARG A CA 1
ATOM 881 C C . ARG A 1 120 ? -12.411 6.905 12.358 1.00 94.31 120 ARG A C 1
ATOM 883 O O . ARG A 1 120 ? -12.242 7.328 11.214 1.00 94.31 120 ARG A O 1
ATOM 890 N N . LEU A 1 121 ? -11.509 6.167 13.003 1.00 97.62 121 LEU A N 1
ATOM 891 C CA . LEU A 1 121 ? -10.218 5.805 12.420 1.00 97.62 121 LEU A CA 1
ATOM 892 C C . LEU A 1 121 ? -10.375 4.714 11.354 1.00 97.62 121 LEU A C 1
ATOM 894 O O . LEU A 1 121 ? -10.911 3.637 11.624 1.00 97.62 121 LEU A O 1
ATOM 898 N N . LEU A 1 122 ? -9.867 4.983 10.155 1.00 98.31 122 LEU A N 1
ATOM 899 C CA . LEU A 1 122 ? -9.827 4.053 9.032 1.00 98.31 122 LEU A CA 1
ATOM 900 C C . LEU A 1 122 ? -8.390 3.887 8.533 1.00 98.31 122 LEU A C 1
ATOM 902 O O . LEU A 1 122 ? -7.649 4.865 8.404 1.00 98.31 122 LEU A O 1
ATOM 906 N N . LEU A 1 123 ? -8.029 2.658 8.174 1.00 98.56 123 LEU A N 1
ATOM 907 C CA . LEU A 1 123 ? -6.878 2.383 7.325 1.00 98.56 123 LEU A CA 1
ATOM 908 C C . LEU A 1 123 ? -7.335 2.546 5.875 1.00 98.56 123 LEU A C 1
ATOM 910 O O . LEU A 1 123 ? -8.254 1.850 5.450 1.00 98.56 123 LEU A O 1
ATOM 914 N N . HIS A 1 124 ? -6.717 3.452 5.123 1.00 98.00 124 HIS A N 1
ATOM 915 C CA . HIS A 1 124 ? -6.909 3.568 3.680 1.00 98.00 124 HIS A CA 1
ATOM 916 C C . HIS A 1 124 ? -5.723 2.905 2.984 1.00 98.00 124 HIS A C 1
ATOM 918 O O . HIS A 1 124 ? -4.600 3.385 3.126 1.00 98.00 124 HIS A O 1
ATOM 924 N N . TRP A 1 125 ? -5.950 1.795 2.286 1.00 98.00 125 TRP A N 1
ATOM 925 C CA . TRP A 1 125 ? -4.874 0.903 1.862 1.00 98.00 125 TRP A CA 1
ATOM 926 C C . TRP A 1 125 ? -5.164 0.157 0.562 1.00 98.00 125 TRP A C 1
ATOM 928 O O . TRP A 1 125 ? -6.279 0.148 0.034 1.00 98.00 125 TRP A O 1
ATOM 938 N N . GLY A 1 126 ? -4.116 -0.484 0.067 1.00 96.00 126 GLY A N 1
ATOM 939 C CA . GLY A 1 126 ? -4.126 -1.450 -1.017 1.00 96.00 126 GLY A CA 1
ATOM 940 C C . GLY A 1 126 ? -2.738 -2.056 -1.155 1.00 96.00 126 GLY A C 1
ATOM 941 O O . GLY A 1 126 ? -1.826 -1.739 -0.381 1.00 96.00 126 GLY A O 1
ATOM 942 N N . VAL A 1 127 ? -2.600 -2.976 -2.100 1.00 94.81 127 VAL A N 1
ATOM 943 C CA . VAL A 1 127 ? -1.399 -3.801 -2.224 1.00 94.81 127 VAL A CA 1
ATOM 944 C C . VAL A 1 127 ? -0.822 -3.724 -3.630 1.00 94.81 127 VAL A C 1
ATOM 946 O O . VAL A 1 127 ? -1.497 -3.334 -4.582 1.00 94.81 127 VAL A O 1
ATOM 949 N N . GLU A 1 128 ? 0.438 -4.110 -3.746 1.00 91.25 128 GLU A N 1
ATOM 950 C CA . GLU A 1 128 ? 1.164 -4.280 -5.000 1.00 91.25 128 GLU A CA 1
ATOM 951 C C . GLU A 1 128 ? 1.867 -5.641 -4.974 1.00 91.25 128 GLU A C 1
ATOM 953 O O . GLU A 1 128 ? 2.175 -6.184 -3.904 1.00 91.25 128 GLU A O 1
ATOM 958 N N . GLY A 1 129 ? 2.155 -6.182 -6.154 1.00 86.69 129 GLY A N 1
ATOM 959 C CA . GLY A 1 129 ? 2.874 -7.442 -6.269 1.00 86.69 129 GLY A CA 1
ATOM 960 C C . GLY A 1 129 ? 2.002 -8.681 -6.089 1.00 86.69 129 GLY A C 1
ATOM 961 O O . GLY A 1 129 ? 0.766 -8.611 -6.025 1.00 86.69 129 GLY A O 1
ATOM 962 N N . GLY A 1 130 ? 2.668 -9.828 -5.987 1.00 84.50 130 GLY A N 1
ATOM 963 C CA . GLY A 1 130 ? 2.032 -11.136 -5.850 1.00 84.50 130 GLY A CA 1
ATOM 964 C C . GLY A 1 130 ? 2.000 -11.972 -7.127 1.00 84.50 130 GLY A C 1
ATOM 965 O O . GLY A 1 130 ? 2.633 -11.654 -8.136 1.00 84.50 130 GLY A O 1
ATOM 966 N N . LYS A 1 131 ? 1.265 -13.085 -7.064 1.00 78.00 131 LYS A N 1
ATOM 967 C CA . LYS A 1 131 ? 1.144 -14.028 -8.179 1.00 78.00 131 LYS A CA 1
ATOM 968 C C . LYS A 1 131 ? 0.542 -13.333 -9.406 1.00 78.00 131 LYS A C 1
ATOM 970 O O . LYS A 1 131 ? -0.417 -12.578 -9.286 1.00 78.00 131 LYS A O 1
ATOM 975 N N . ASP A 1 132 ? 1.135 -13.581 -10.572 1.00 75.94 132 ASP A N 1
ATOM 976 C CA . ASP A 1 132 ? 0.716 -13.029 -11.868 1.00 75.94 132 ASP A CA 1
ATOM 977 C C . ASP A 1 132 ? 0.683 -11.489 -11.947 1.00 75.94 132 ASP A C 1
ATOM 979 O O . ASP A 1 132 ? 0.050 -10.925 -12.842 1.00 75.94 132 ASP A O 1
ATOM 983 N N . TYR A 1 133 ? 1.391 -10.795 -11.048 1.00 76.94 133 TYR A N 1
ATOM 984 C CA . TYR A 1 133 ? 1.405 -9.338 -10.982 1.00 76.94 133 TYR A CA 1
ATOM 985 C C . TYR A 1 133 ? 1.891 -8.697 -12.288 1.00 76.94 133 TYR A C 1
ATOM 987 O O . TYR A 1 133 ? 2.961 -9.026 -12.793 1.00 76.94 133 TYR A O 1
ATOM 995 N N . LYS A 1 134 ? 1.094 -7.760 -12.818 1.00 69.62 134 LYS A N 1
ATOM 996 C CA . LYS A 1 134 ? 1.367 -7.019 -14.064 1.00 69.62 134 LYS A CA 1
ATOM 997 C C . LYS A 1 134 ? 1.715 -5.548 -13.835 1.00 69.62 134 LYS A C 1
ATOM 999 O O . LYS A 1 134 ? 1.641 -4.745 -14.760 1.00 69.62 134 LYS A O 1
ATOM 1004 N N . GLY A 1 135 ? 2.096 -5.192 -12.610 1.00 70.31 135 GLY A N 1
ATOM 1005 C CA . GLY A 1 135 ? 2.326 -3.805 -12.216 1.00 70.31 135 GLY A CA 1
ATOM 1006 C C . GLY A 1 135 ? 1.069 -3.103 -11.693 1.00 70.31 135 GLY A C 1
ATOM 1007 O O . GLY A 1 135 ? -0.061 -3.532 -11.928 1.00 70.31 135 GLY A O 1
ATOM 1008 N N . GLY A 1 136 ? 1.293 -1.993 -10.994 1.00 72.38 136 GLY A N 1
ATOM 1009 C CA . GLY A 1 136 ? 0.257 -1.102 -10.485 1.00 72.38 136 GLY A CA 1
ATOM 1010 C C . GLY A 1 136 ? -0.402 -1.516 -9.166 1.00 72.38 136 GLY A C 1
ATOM 1011 O O . GLY A 1 136 ? -0.174 -2.566 -8.579 1.00 72.38 136 GLY A O 1
ATOM 1012 N N . TRP A 1 137 ? -1.265 -0.636 -8.685 1.00 81.44 137 TRP A N 1
ATOM 1013 C CA . TRP A 1 137 ? -2.019 -0.830 -7.455 1.00 81.44 137 TRP A CA 1
ATOM 1014 C C . TRP A 1 137 ? -3.173 -1.827 -7.621 1.00 81.44 137 TRP A C 1
ATOM 1016 O O . TRP A 1 137 ? -3.943 -1.715 -8.578 1.00 81.44 137 TRP A O 1
ATOM 1026 N N . ARG A 1 138 ? -3.375 -2.742 -6.661 1.00 90.38 138 ARG A N 1
ATOM 1027 C CA . ARG A 1 138 ? -4.511 -3.682 -6.662 1.00 90.38 138 ARG A CA 1
ATOM 1028 C C . ARG A 1 138 ? -5.235 -3.771 -5.317 1.00 90.38 138 ARG A C 1
ATOM 1030 O O . ARG A 1 138 ? -4.696 -3.456 -4.256 1.00 90.38 138 ARG A O 1
ATOM 1037 N N . LEU A 1 139 ? -6.487 -4.231 -5.373 1.00 93.88 139 LEU A N 1
ATOM 1038 C CA . LEU A 1 139 ? -7.338 -4.466 -4.205 1.00 93.88 139 LEU A CA 1
ATOM 1039 C C . LEU A 1 139 ? -7.492 -5.976 -3.994 1.00 93.88 139 LEU A C 1
ATOM 1041 O O . LEU A 1 139 ? -7.980 -6.637 -4.912 1.00 93.88 139 LEU A O 1
ATOM 1045 N N . PRO A 1 140 ? -7.144 -6.525 -2.817 1.00 94.25 140 PRO A N 1
ATOM 1046 C CA . PRO A 1 140 ? -7.367 -7.940 -2.534 1.00 94.25 140 PRO A CA 1
ATOM 1047 C C . PRO A 1 140 ? -8.838 -8.349 -2.693 1.00 94.25 140 PRO A C 1
ATOM 1049 O O . PRO A 1 140 ? -9.752 -7.521 -2.515 1.00 94.25 140 PRO A O 1
ATOM 1052 N N . ALA A 1 141 ? -9.080 -9.628 -2.991 1.00 94.69 141 ALA A N 1
ATOM 1053 C CA . ALA A 1 141 ? -10.426 -10.192 -3.070 1.00 94.69 141 ALA A CA 1
ATOM 1054 C C . ALA A 1 141 ? -11.252 -9.933 -1.790 1.00 94.69 141 ALA A C 1
ATOM 1056 O O . ALA A 1 141 ? -10.683 -9.835 -0.699 1.00 94.69 141 ALA A O 1
ATOM 1057 N N . PRO A 1 142 ? -12.597 -9.849 -1.881 1.00 96.00 142 PRO A N 1
ATOM 1058 C CA . PRO A 1 142 ? -13.469 -9.586 -0.732 1.00 96.00 142 PRO A CA 1
ATOM 1059 C C . PRO A 1 142 ? -13.250 -10.506 0.474 1.00 96.00 142 PRO A C 1
ATOM 1061 O O . PRO A 1 142 ? -13.380 -10.048 1.603 1.00 96.00 142 PRO A O 1
ATOM 1064 N N . SER A 1 143 ? -12.866 -11.764 0.246 1.00 96.00 143 SER A N 1
ATOM 1065 C CA . SER A 1 143 ? -12.560 -12.742 1.298 1.00 96.00 143 SER A CA 1
ATOM 1066 C C . SER A 1 143 ? -11.351 -12.374 2.165 1.00 96.00 143 SER A C 1
ATOM 1068 O O . SER A 1 143 ? -11.260 -12.841 3.294 1.00 96.00 143 SER A O 1
ATOM 1070 N N . CYS A 1 144 ? -10.441 -11.535 1.664 1.00 96.38 144 CYS A N 1
ATOM 1071 C CA . CYS A 1 144 ? -9.245 -11.075 2.377 1.00 96.38 144 CYS A CA 1
ATOM 1072 C C . CYS A 1 144 ? -9.431 -9.688 3.021 1.00 96.38 144 CYS A C 1
ATOM 1074 O O . CYS A 1 144 ? -8.486 -9.106 3.558 1.00 96.38 144 CYS A O 1
ATOM 1076 N N . ARG A 1 145 ? -10.634 -9.104 2.928 1.00 96.50 145 ARG A N 1
ATOM 1077 C CA . ARG A 1 145 ? -10.915 -7.759 3.442 1.00 96.50 145 ARG A CA 1
ATOM 1078 C C . ARG A 1 145 ? -11.422 -7.852 4.883 1.00 96.50 145 ARG A C 1
ATOM 1080 O O . ARG A 1 145 ? -12.362 -8.606 5.129 1.00 96.50 145 ARG A O 1
ATOM 1087 N N . PRO A 1 146 ? -10.873 -7.060 5.823 1.00 97.69 146 PRO A N 1
ATOM 1088 C CA . PRO A 1 146 ? -11.402 -6.987 7.183 1.00 97.69 146 PRO A CA 1
ATOM 1089 C C . PRO A 1 146 ? -12.891 -6.623 7.216 1.00 97.69 146 PRO A C 1
ATOM 1091 O O . PRO A 1 146 ? -13.406 -5.967 6.302 1.00 97.69 146 PRO A O 1
ATOM 1094 N N . GLU A 1 147 ? -13.580 -6.981 8.295 1.00 96.81 147 GLU A N 1
ATOM 1095 C CA . GLU A 1 147 ? -14.988 -6.626 8.471 1.00 96.81 147 GLU A CA 1
ATOM 1096 C C . GLU A 1 147 ? -15.203 -5.102 8.407 1.00 96.81 147 GLU A C 1
ATOM 1098 O O . GLU A 1 147 ? -14.383 -4.303 8.859 1.00 96.81 147 GLU A O 1
ATOM 1103 N N . GLY A 1 148 ? -16.305 -4.678 7.784 1.00 97.06 148 GLY A N 1
ATOM 1104 C CA . GLY A 1 148 ? -16.621 -3.259 7.606 1.00 97.06 148 GLY A CA 1
ATOM 1105 C C . GLY A 1 148 ? -15.779 -2.541 6.546 1.00 97.06 148 GLY A C 1
ATOM 1106 O O . GLY A 1 148 ? -15.944 -1.329 6.374 1.00 97.06 148 GLY A O 1
ATOM 1107 N N . THR A 1 149 ? -14.914 -3.255 5.814 1.00 98.06 149 THR A N 1
ATOM 1108 C CA . THR A 1 149 ? -14.131 -2.675 4.716 1.00 98.06 149 THR A CA 1
ATOM 1109 C C . THR A 1 149 ? -15.031 -2.168 3.593 1.00 98.06 149 THR A C 1
ATOM 1111 O O . THR A 1 149 ? -15.911 -2.878 3.108 1.00 98.06 149 THR A O 1
ATOM 1114 N N . LYS A 1 150 ? -14.768 -0.945 3.127 1.00 97.12 150 LYS A N 1
ATOM 1115 C CA . LYS A 1 150 ? -15.443 -0.333 1.977 1.00 97.12 150 LYS A CA 1
ATOM 1116 C C . LYS A 1 150 ? -14.456 -0.029 0.864 1.00 97.12 150 LYS A C 1
ATOM 1118 O O . LYS A 1 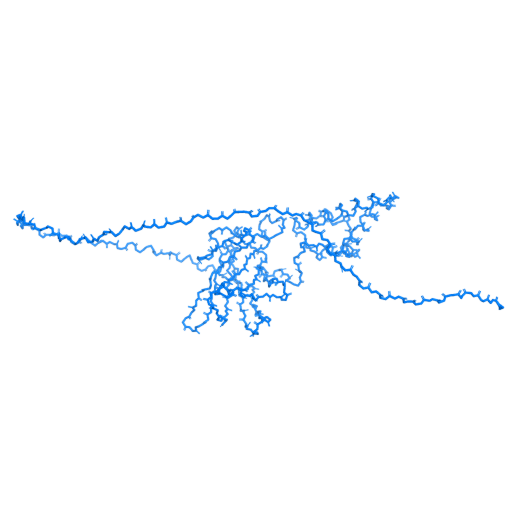150 ? -13.321 0.360 1.119 1.00 97.12 150 LYS A O 1
ATOM 1123 N N . GLN A 1 151 ? -14.908 -0.169 -0.373 1.00 96.50 151 GLN A N 1
ATOM 1124 C CA . GLN A 1 151 ? -14.146 0.258 -1.539 1.00 96.50 151 GLN A CA 1
ATOM 1125 C C . GLN A 1 151 ? -14.290 1.774 -1.715 1.00 96.50 151 GLN A C 1
ATOM 1127 O O . GLN A 1 151 ? -15.398 2.310 -1.698 1.00 96.50 151 GLN A O 1
ATOM 1132 N N . TYR A 1 152 ? -13.168 2.473 -1.857 1.00 91.00 152 TYR A N 1
ATOM 1133 C CA . TYR A 1 152 ? -13.105 3.917 -2.049 1.00 91.00 152 TYR A CA 1
ATOM 1134 C C . TYR A 1 152 ? -12.692 4.225 -3.487 1.00 91.00 152 TYR A C 1
ATOM 1136 O O . TYR A 1 152 ? -11.547 3.982 -3.878 1.00 91.00 152 TYR A O 1
ATOM 1144 N N . LYS A 1 153 ? -13.635 4.777 -4.263 1.00 88.31 153 LYS A N 1
ATOM 1145 C CA . LYS A 1 153 ? -13.445 5.201 -5.665 1.00 88.31 153 LYS A CA 1
ATOM 1146 C C . LYS A 1 153 ? -12.824 4.124 -6.564 1.00 88.31 153 LYS A C 1
ATOM 1148 O O . LYS A 1 153 ? -12.037 4.458 -7.442 1.00 88.31 153 LYS A O 1
ATOM 1153 N N . ASP A 1 154 ? -13.093 2.853 -6.273 1.00 81.75 154 ASP A N 1
ATOM 1154 C CA . ASP A 1 154 ? -12.520 1.694 -6.973 1.00 81.75 154 ASP A CA 1
ATOM 1155 C C . ASP A 1 154 ? -10.990 1.664 -7.041 1.00 8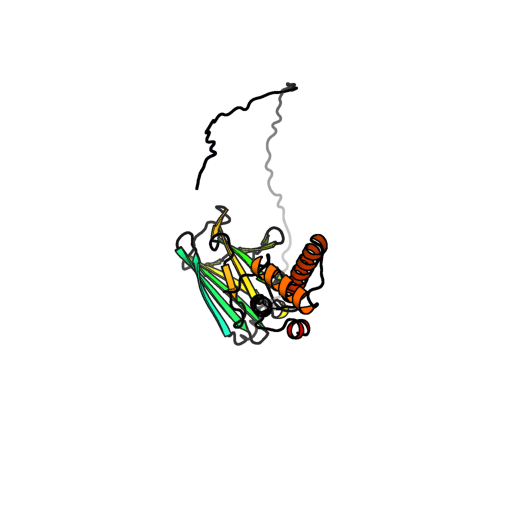1.75 154 ASP A C 1
ATOM 1157 O O . ASP A 1 154 ? -10.398 1.005 -7.889 1.00 81.75 154 ASP A O 1
ATOM 1161 N N . ARG A 1 155 ? -10.340 2.384 -6.122 1.00 82.62 155 ARG A N 1
ATOM 1162 C CA . ARG A 1 155 ? -8.889 2.584 -6.110 1.00 82.62 155 ARG A CA 1
ATOM 1163 C C . ARG A 1 155 ? -8.245 2.219 -4.793 1.00 82.62 155 ARG A C 1
ATOM 1165 O O . ARG A 1 155 ? -7.044 2.034 -4.761 1.00 82.62 155 ARG A O 1
ATOM 1172 N N . ALA A 1 156 ? -9.001 2.117 -3.709 1.00 93.12 156 ALA A N 1
ATOM 1173 C CA . ALA A 1 156 ? -8.459 1.746 -2.411 1.00 93.12 156 ALA A CA 1
ATOM 1174 C C . ALA A 1 156 ? -9.518 1.062 -1.555 1.00 93.12 156 ALA A C 1
ATOM 1176 O O . ALA A 1 156 ? -10.719 1.158 -1.818 1.00 93.12 156 ALA A O 1
ATOM 1177 N N . LEU A 1 157 ? -9.063 0.407 -0.498 1.00 98.06 157 LEU A N 1
ATOM 1178 C CA . LEU A 1 157 ? -9.902 -0.118 0.563 1.00 98.06 157 LEU A CA 1
ATOM 1179 C C . LEU A 1 157 ? -9.829 0.807 1.774 1.00 98.06 157 LEU A C 1
ATOM 1181 O O . LEU A 1 157 ? -8.791 1.392 2.068 1.00 98.06 157 LEU A O 1
ATOM 1185 N N . GLN A 1 158 ? -10.949 0.946 2.472 1.00 98.38 158 GLN A N 1
ATOM 1186 C CA . GLN A 1 158 ? -11.041 1.635 3.750 1.00 98.38 158 GLN A CA 1
ATOM 1187 C C . GLN A 1 158 ? -11.571 0.672 4.798 1.00 98.38 158 GLN A C 1
ATOM 1189 O O . GLN A 1 158 ? -12.742 0.297 4.745 1.00 98.38 158 GLN A O 1
ATOM 1194 N N . SER A 1 159 ? -10.713 0.282 5.735 1.00 98.56 159 SER A N 1
ATOM 1195 C CA . SER A 1 159 ? -11.023 -0.698 6.778 1.00 98.56 159 SER A CA 1
ATOM 1196 C C . SER A 1 159 ? -11.036 -0.020 8.151 1.00 98.56 159 SER A C 1
ATOM 1198 O O . SER A 1 159 ? -10.089 0.706 8.466 1.00 98.56 159 SER A O 1
ATOM 1200 N N . PRO A 1 160 ? -12.092 -0.202 8.961 1.00 98.19 160 PRO A N 1
ATOM 1201 C CA . PRO A 1 160 ? -12.168 0.389 10.292 1.00 98.19 160 PRO A CA 1
ATOM 1202 C C . PRO A 1 160 ? -11.271 -0.340 11.290 1.00 98.19 160 PRO A C 1
ATOM 1204 O O . PRO A 1 160 ? -11.140 -1.558 11.235 1.00 98.19 160 PRO A O 1
ATOM 1207 N N . PHE A 1 161 ? -10.690 0.410 12.225 1.00 98.25 161 PHE A N 1
ATOM 1208 C CA . PHE A 1 161 ? -9.994 -0.175 13.370 1.00 98.25 161 PHE A CA 1
ATOM 1209 C C . PHE A 1 161 ? -10.984 -0.628 14.447 1.00 98.25 161 PHE A C 1
ATOM 1211 O O . PHE A 1 161 ? -12.046 -0.028 14.630 1.00 98.25 161 PHE A O 1
ATOM 1218 N N . VAL A 1 162 ? -10.592 -1.650 15.202 1.00 97.00 162 VAL A N 1
ATOM 1219 C CA . VAL A 1 162 ? -11.245 -2.055 16.446 1.00 97.00 162 VAL A CA 1
ATOM 1220 C C . VAL A 1 162 ? -10.507 -1.407 17.612 1.00 97.00 162 VAL A C 1
ATOM 1222 O O . VAL A 1 162 ? -9.292 -1.550 17.744 1.00 97.00 162 VAL A O 1
ATOM 1225 N N . THR A 1 163 ? -11.236 -0.698 18.470 1.00 96.19 163 THR A N 1
ATOM 1226 C CA . THR A 1 163 ? -10.670 -0.122 19.693 1.00 96.19 163 THR A CA 1
ATOM 1227 C C . THR A 1 163 ? -10.660 -1.164 20.807 1.00 96.19 163 THR A C 1
ATOM 1229 O O . THR A 1 163 ? -11.702 -1.658 21.241 1.00 96.19 163 THR A O 1
ATOM 1232 N N . ASN A 1 164 ? -9.468 -1.488 21.289 1.00 94.12 164 ASN A N 1
ATOM 1233 C CA . ASN A 1 164 ? -9.241 -2.385 22.409 1.00 94.12 164 ASN A CA 1
ATOM 1234 C C . ASN A 1 164 ? -9.573 -1.709 23.748 1.00 94.12 164 ASN A C 1
ATOM 1236 O O . ASN A 1 164 ? -9.605 -0.485 23.874 1.00 94.12 164 ASN A O 1
ATOM 1240 N N . ARG A 1 165 ? -9.761 -2.513 24.805 1.00 92.12 165 ARG A N 1
ATOM 1241 C CA . ARG A 1 165 ? -10.092 -2.013 26.159 1.00 92.12 165 ARG A CA 1
ATOM 1242 C C . ARG A 1 165 ? -9.039 -1.075 26.755 1.00 92.12 165 ARG A C 1
ATOM 1244 O O . ARG A 1 165 ? -9.370 -0.253 27.598 1.00 92.12 165 ARG A O 1
ATOM 1251 N N . ASN A 1 166 ? -7.784 -1.213 26.338 1.00 91.44 166 ASN A N 1
ATOM 1252 C CA . ASN A 1 166 ? -6.676 -0.344 26.743 1.00 91.44 166 ASN A CA 1
ATOM 1253 C C . ASN A 1 166 ? -6.606 0.961 25.922 1.00 91.44 166 ASN A C 1
ATOM 1255 O O . ASN A 1 166 ? -5.647 1.713 26.065 1.00 91.44 166 ASN A O 1
ATOM 1259 N N . GLY A 1 167 ? -7.583 1.208 25.044 1.00 91.19 167 GLY A N 1
ATOM 1260 C CA . GLY A 1 167 ? -7.652 2.385 24.186 1.00 91.19 167 GLY A CA 1
ATOM 1261 C C . GLY A 1 167 ? -6.806 2.302 22.916 1.00 91.19 167 GLY A C 1
ATOM 1262 O O . GLY A 1 167 ? -6.835 3.245 22.131 1.00 91.19 167 GLY A O 1
ATOM 1263 N N . THR A 1 168 ? -6.062 1.218 22.664 1.00 95.75 168 THR A N 1
ATOM 1264 C CA . THR A 1 168 ? -5.340 1.080 21.390 1.00 95.75 168 THR A CA 1
ATOM 1265 C C . THR A 1 168 ? -6.286 0.683 20.268 1.00 95.75 168 THR A C 1
ATOM 1267 O O . THR A 1 168 ? -7.232 -0.072 20.469 1.00 95.75 168 THR A O 1
ATOM 1270 N N . ASN A 1 169 ? -6.017 1.180 19.070 1.00 97.88 169 ASN A N 1
ATOM 1271 C CA . ASN A 1 169 ? -6.733 0.809 17.864 1.00 97.88 169 ASN A CA 1
ATOM 1272 C C . ASN A 1 169 ? -5.944 -0.259 17.116 1.00 97.88 169 ASN A C 1
ATOM 1274 O O . ASN A 1 169 ? -4.735 -0.119 16.919 1.00 97.88 169 ASN A O 1
ATOM 1278 N N . GLU A 1 170 ? -6.631 -1.322 16.712 1.00 98.06 170 GLU A N 1
ATOM 1279 C CA . GLU A 1 170 ? -6.046 -2.483 16.054 1.00 98.06 170 GLU A CA 1
ATOM 1280 C C . GLU A 1 170 ? -6.833 -2.884 14.806 1.00 98.06 170 GLU A C 1
ATOM 1282 O O . GLU A 1 170 ? -8.063 -2.843 14.776 1.00 98.06 170 GLU A O 1
ATOM 1287 N N . LEU A 1 171 ? -6.102 -3.279 13.769 1.00 98.38 171 LEU A N 1
ATOM 1288 C CA . LEU A 1 171 ? -6.647 -3.851 12.549 1.00 98.38 171 LEU A CA 1
ATOM 1289 C C . LEU A 1 171 ? -5.773 -5.026 12.108 1.00 98.38 171 LEU A C 1
ATOM 1291 O O . LEU A 1 171 ? -4.546 -4.920 12.085 1.00 98.38 171 LEU A O 1
ATOM 1295 N N . VAL A 1 172 ? -6.414 -6.129 11.728 1.00 98.31 172 VAL A N 1
ATOM 1296 C CA . VAL A 1 172 ? -5.750 -7.321 11.194 1.00 98.31 172 VAL A CA 1
ATOM 1297 C C . VAL A 1 172 ? -6.285 -7.602 9.795 1.00 98.31 172 VAL A C 1
ATOM 1299 O O . VAL A 1 172 ? -7.495 -7.683 9.594 1.00 98.31 172 VAL A O 1
ATOM 1302 N N . ILE A 1 173 ? -5.377 -7.755 8.836 1.00 98.50 173 ILE A N 1
ATOM 1303 C CA . ILE A 1 173 ? -5.650 -8.142 7.451 1.00 98.50 173 ILE A CA 1
ATOM 1304 C C . ILE A 1 173 ? -5.048 -9.528 7.234 1.00 98.50 173 ILE A C 1
ATOM 1306 O O . ILE A 1 173 ? -3.898 -9.770 7.601 1.00 98.50 173 ILE A O 1
ATOM 1310 N N . GLN A 1 174 ? -5.817 -10.425 6.625 1.00 97.94 174 GLN A N 1
ATOM 1311 C CA . GLN A 1 174 ? -5.373 -11.769 6.266 1.00 97.94 174 GLN A CA 1
ATOM 1312 C C . GLN A 1 174 ? -5.443 -11.914 4.748 1.00 97.94 174 GLN A C 1
ATOM 1314 O O . GLN A 1 174 ? -6.525 -11.870 4.168 1.00 97.94 174 GLN A O 1
ATOM 1319 N N . LEU A 1 175 ? -4.286 -12.066 4.110 1.00 97.50 175 LEU A N 1
ATOM 1320 C CA . LEU A 1 175 ? -4.178 -12.370 2.690 1.00 97.50 175 LEU A CA 1
ATOM 1321 C C . LEU A 1 175 ? -4.005 -13.879 2.537 1.00 97.50 175 LEU A C 1
ATOM 1323 O O . LEU A 1 175 ? -3.081 -14.469 3.102 1.00 97.50 175 LEU A O 1
ATOM 1327 N N . SER A 1 176 ? -4.903 -14.501 1.777 1.00 96.50 176 SER A N 1
ATOM 1328 C CA . SER A 1 176 ? -4.764 -15.906 1.384 1.00 96.50 176 SER A CA 1
ATOM 1329 C C . SER A 1 176 ? -3.502 -16.120 0.529 1.00 96.50 176 SER A C 1
ATOM 1331 O O . SER A 1 176 ? -2.982 -15.147 -0.019 1.00 96.50 176 SER A O 1
ATOM 1333 N N . PRO A 1 177 ? -3.014 -17.362 0.362 1.00 93.19 177 PRO A N 1
ATOM 1334 C CA . PRO A 1 177 ? -1.832 -17.635 -0.462 1.00 93.19 177 PRO A CA 1
ATOM 1335 C C . PRO A 1 177 ? -1.936 -17.094 -1.895 1.00 93.19 177 PRO A C 1
ATOM 1337 O O . PRO A 1 177 ? -0.971 -16.541 -2.418 1.00 93.19 177 PRO A O 1
ATOM 1340 N N . ASP A 1 178 ? -3.123 -17.179 -2.502 1.00 92.81 178 ASP A N 1
ATOM 1341 C CA . ASP A 1 178 ? -3.381 -16.664 -3.855 1.00 92.81 178 ASP A CA 1
ATOM 1342 C C . ASP A 1 178 ? -3.408 -15.128 -3.915 1.00 92.81 178 ASP A C 1
ATOM 1344 O O . ASP A 1 178 ? -3.210 -14.534 -4.971 1.00 92.81 178 ASP A O 1
ATOM 1348 N N . GLU A 1 179 ? -3.619 -14.477 -2.771 1.00 94.94 179 GLU A N 1
ATOM 1349 C CA . GLU A 1 179 ? -3.656 -13.020 -2.619 1.00 94.94 179 GLU A CA 1
ATOM 1350 C C . GLU A 1 179 ? -2.366 -12.450 -2.015 1.00 94.94 179 GLU A C 1
ATOM 1352 O O . GLU A 1 179 ? -2.250 -11.228 -1.843 1.00 94.94 179 GLU A O 1
ATOM 1357 N N . ALA A 1 180 ? -1.384 -13.308 -1.719 1.00 93.94 180 ALA A N 1
ATOM 1358 C CA . ALA A 1 180 ? -0.100 -12.905 -1.172 1.00 93.94 180 ALA A CA 1
ATOM 1359 C C . ALA A 1 180 ? 0.543 -11.836 -2.063 1.00 93.94 180 ALA A C 1
ATOM 1361 O O . ALA A 1 180 ? 0.607 -11.955 -3.287 1.00 93.94 180 ALA A O 1
ATOM 1362 N N . SER A 1 181 ? 1.004 -10.768 -1.432 1.00 94.25 181 SER A N 1
ATOM 1363 C CA . SER A 1 181 ? 1.453 -9.535 -2.072 1.00 94.25 181 SER A CA 1
ATOM 1364 C C . SER A 1 181 ? 2.892 -9.219 -1.678 1.00 94.25 181 SER A C 1
ATOM 1366 O O . SER A 1 181 ? 3.443 -9.829 -0.760 1.00 94.25 181 SER A O 1
ATOM 1368 N N . ASP A 1 182 ? 3.500 -8.251 -2.355 1.00 92.31 182 ASP A N 1
ATOM 1369 C CA . ASP A 1 182 ? 4.891 -7.863 -2.101 1.00 92.31 182 ASP A CA 1
ATOM 1370 C C . ASP A 1 182 ? 4.958 -6.615 -1.224 1.00 92.31 182 ASP A C 1
ATOM 1372 O O . ASP A 1 182 ? 5.845 -6.487 -0.380 1.00 92.31 182 ASP A O 1
ATOM 1376 N N . LEU A 1 183 ? 3.986 -5.714 -1.383 1.00 92.38 183 LEU A N 1
ATOM 1377 C CA . LEU A 1 183 ? 3.911 -4.440 -0.682 1.00 92.38 183 LEU A CA 1
ATOM 1378 C C . LEU A 1 183 ? 2.472 -4.127 -0.293 1.00 92.38 183 LEU A C 1
ATOM 1380 O O . LEU A 1 183 ? 1.541 -4.349 -1.064 1.00 92.38 183 LEU A O 1
ATOM 1384 N N . MET A 1 184 ? 2.308 -3.526 0.879 1.00 95.44 184 MET A N 1
ATOM 1385 C CA . MET A 1 184 ? 1.109 -2.784 1.238 1.00 95.44 184 MET A CA 1
ATOM 1386 C C . MET A 1 184 ? 1.466 -1.308 1.270 1.00 95.44 184 MET A C 1
ATOM 1388 O O . MET A 1 184 ? 2.457 -0.927 1.900 1.00 95.44 184 MET A O 1
ATOM 1392 N N . ASN A 1 185 ? 0.632 -0.467 0.665 1.00 94.81 185 ASN A N 1
ATOM 1393 C CA . ASN A 1 185 ? 0.705 0.958 0.936 1.00 94.81 185 ASN A CA 1
ATOM 1394 C C . ASN A 1 185 ? -0.553 1.429 1.645 1.00 94.81 185 ASN A C 1
ATOM 1396 O O . ASN A 1 185 ? -1.656 0.942 1.388 1.00 94.81 185 ASN A O 1
ATOM 1400 N N . PHE A 1 186 ? -0.375 2.393 2.539 1.00 96.75 186 PHE A N 1
ATOM 1401 C CA . PHE A 1 186 ? -1.463 2.870 3.368 1.00 96.75 186 PHE A CA 1
ATOM 1402 C C . PHE A 1 186 ? -1.287 4.320 3.812 1.00 96.75 186 PHE A C 1
ATOM 1404 O O . PHE A 1 186 ? -0.186 4.870 3.822 1.00 96.75 186 PHE A O 1
ATOM 1411 N N . VAL A 1 187 ? -2.398 4.906 4.239 1.00 96.62 187 VAL A N 1
ATOM 1412 C CA . VAL A 1 187 ? -2.487 6.117 5.061 1.00 96.62 187 VAL A CA 1
ATOM 1413 C C . VAL A 1 187 ? -3.592 5.912 6.098 1.00 96.62 187 VAL A C 1
ATOM 1415 O O . VAL A 1 187 ? -4.432 5.017 5.951 1.00 96.62 187 VAL A O 1
ATOM 1418 N N . LEU A 1 188 ? -3.615 6.731 7.148 1.00 97.56 188 LEU A N 1
ATOM 1419 C CA . LEU A 1 188 ? -4.730 6.737 8.097 1.00 97.56 188 LEU A CA 1
ATOM 1420 C C . LEU A 1 188 ? -5.668 7.902 7.802 1.00 97.56 188 LEU A C 1
ATOM 1422 O O . LEU A 1 188 ? -5.229 8.992 7.426 1.00 97.56 188 LEU A O 1
ATOM 1426 N N . LYS A 1 189 ? -6.963 7.676 8.008 1.00 96.75 189 LYS A N 1
ATOM 1427 C CA . LYS A 1 189 ? -8.007 8.686 7.852 1.00 96.75 189 LYS A CA 1
ATOM 1428 C C . LYS A 1 189 ? -8.867 8.736 9.109 1.00 96.75 189 LYS A C 1
ATOM 1430 O O . LYS A 1 189 ? -9.324 7.697 9.576 1.00 96.75 189 LYS A O 1
ATOM 1435 N N . ASP A 1 190 ? -9.139 9.934 9.608 1.00 96.00 190 ASP A N 1
ATOM 1436 C CA . ASP A 1 190 ? -10.292 10.169 10.471 1.00 96.00 190 ASP A CA 1
ATOM 1437 C C . ASP A 1 190 ? -11.480 10.539 9.587 1.00 96.00 190 ASP A C 1
ATOM 1439 O O . ASP A 1 190 ? -11.537 11.624 9.009 1.00 96.00 190 ASP A O 1
ATOM 1443 N N . ASP A 1 191 ? -12.423 9.618 9.440 1.00 95.62 191 ASP A N 1
ATOM 1444 C CA . ASP A 1 191 ? -13.591 9.813 8.587 1.00 95.62 191 ASP A CA 1
ATOM 1445 C C . ASP A 1 191 ? -14.553 10.869 9.148 1.00 95.62 191 ASP A C 1
ATOM 1447 O O . ASP A 1 191 ? -15.252 11.518 8.375 1.00 95.62 191 ASP A O 1
ATOM 1451 N N . ALA A 1 192 ? -14.554 11.090 10.469 1.00 95.75 192 ALA A N 1
ATOM 1452 C CA . ALA A 1 192 ? -15.436 12.062 11.112 1.00 95.75 192 ALA A CA 1
ATOM 1453 C C . ALA A 1 192 ? -15.013 13.510 10.827 1.00 95.75 192 ALA A C 1
ATOM 1455 O O . ALA A 1 192 ? -15.859 14.378 10.625 1.00 95.75 192 ALA A O 1
ATOM 1456 N N . THR A 1 193 ? -13.704 13.769 10.794 1.00 94.94 193 THR A N 1
ATOM 1457 C CA . THR A 1 193 ? -13.138 15.110 10.561 1.00 94.94 193 THR A CA 1
ATOM 1458 C C . THR A 1 193 ? -12.528 15.278 9.169 1.00 94.94 193 THR A C 1
ATOM 1460 O O . THR A 1 193 ? -12.093 16.368 8.809 1.00 94.94 193 THR A O 1
ATOM 1463 N N . ASN A 1 194 ? -12.504 14.204 8.374 1.00 94.31 194 ASN A N 1
ATOM 1464 C CA . ASN A 1 194 ? -11.828 14.111 7.080 1.00 94.31 194 ASN A CA 1
ATOM 1465 C C . ASN A 1 194 ? -10.328 14.468 7.138 1.00 94.31 194 ASN A C 1
ATOM 1467 O O . ASN A 1 194 ? -9.752 14.935 6.153 1.00 94.31 194 ASN A O 1
ATOM 1471 N N . ASN A 1 195 ? -9.694 14.234 8.288 1.00 93.19 195 ASN A N 1
ATOM 1472 C CA . ASN A 1 195 ? -8.260 14.411 8.473 1.00 93.19 195 ASN A CA 1
ATOM 1473 C C . ASN A 1 195 ? -7.484 13.178 8.007 1.00 93.19 195 ASN A C 1
ATOM 1475 O O . ASN A 1 195 ? -7.960 12.048 8.104 1.00 93.19 195 ASN A O 1
ATOM 1479 N N . TRP A 1 196 ? -6.264 13.414 7.524 1.00 93.94 196 TRP A N 1
ATOM 1480 C CA . TRP A 1 196 ? -5.394 12.382 6.965 1.00 93.94 196 TRP A CA 1
ATOM 1481 C C . TRP A 1 196 ? -4.010 12.429 7.601 1.00 93.94 196 TRP A C 1
ATOM 1483 O O . TRP A 1 196 ? -3.406 13.507 7.712 1.00 93.94 196 TRP A O 1
ATOM 1493 N N . TRP A 1 197 ? -3.507 11.247 7.946 1.00 94.06 197 TRP A N 1
ATOM 1494 C CA . TRP A 1 197 ? -2.110 11.006 8.280 1.00 94.06 197 TRP A CA 1
ATOM 1495 C C . TRP A 1 197 ? -1.463 10.256 7.122 1.00 94.06 197 TRP A C 1
ATOM 1497 O O . TRP A 1 197 ? -1.600 9.039 6.984 1.00 94.06 197 TRP A O 1
ATOM 1507 N N . ASP A 1 198 ? -0.790 11.028 6.279 1.00 88.81 198 ASP A N 1
ATOM 1508 C CA . ASP A 1 198 ? 0.011 10.559 5.158 1.00 88.81 198 ASP A CA 1
ATOM 1509 C C . ASP A 1 198 ? 1.508 10.731 5.458 1.00 88.81 198 ASP A C 1
ATOM 1511 O O . ASP A 1 198 ? 1.910 11.321 6.465 1.00 88.81 198 ASP A O 1
ATOM 1515 N N . ASN A 1 199 ? 2.342 10.189 4.581 1.00 79.44 199 ASN A N 1
ATOM 1516 C CA . ASN A 1 199 ? 3.787 10.327 4.621 1.00 79.44 199 ASN A CA 1
ATOM 1517 C C . ASN A 1 199 ? 4.228 11.518 3.758 1.00 79.44 199 ASN A C 1
ATOM 1519 O O . ASN A 1 199 ? 4.776 11.333 2.672 1.00 79.44 199 ASN A O 1
ATOM 1523 N N . ASN A 1 200 ? 3.959 12.743 4.215 1.00 79.44 200 ASN A N 1
ATOM 1524 C CA . ASN A 1 200 ? 4.311 13.979 3.506 1.00 79.44 200 ASN A CA 1
ATOM 1525 C C . ASN A 1 200 ? 3.773 14.009 2.062 1.00 79.44 200 ASN A C 1
ATOM 1527 O O . ASN A 1 200 ? 4.531 14.174 1.106 1.00 79.44 200 ASN A O 1
ATOM 1531 N N . SER A 1 201 ? 2.454 13.875 1.903 1.00 76.00 201 SER A N 1
ATOM 1532 C CA . SER A 1 201 ? 1.751 13.774 0.606 1.00 76.00 201 SER A CA 1
ATOM 1533 C C . SER A 1 201 ? 1.971 12.464 -0.166 1.00 76.00 201 SER A C 1
ATOM 1535 O O . SER A 1 201 ? 1.583 12.369 -1.329 1.00 76.00 201 SER A O 1
ATOM 1537 N N . ALA A 1 202 ? 2.569 11.448 0.459 1.00 78.44 202 ALA A N 1
ATOM 1538 C CA . ALA A 1 202 ? 2.708 10.102 -0.096 1.00 78.44 202 ALA A CA 1
ATOM 1539 C C . ALA A 1 202 ? 2.109 9.039 0.839 1.00 78.44 202 ALA A C 1
ATOM 1541 O O . ALA A 1 202 ? 1.802 9.307 1.999 1.00 78.44 202 ALA A O 1
ATOM 1542 N N . ASN A 1 203 ? 1.980 7.807 0.351 1.00 87.25 203 ASN A N 1
ATOM 1543 C CA . ASN A 1 203 ? 1.583 6.675 1.185 1.00 87.25 203 ASN A CA 1
ATOM 1544 C C . ASN A 1 203 ? 2.772 6.168 2.019 1.00 87.25 203 ASN A C 1
ATOM 1546 O O . ASN A 1 203 ? 3.932 6.234 1.595 1.00 87.25 203 ASN A O 1
ATOM 1550 N N . PHE A 1 204 ? 2.485 5.604 3.190 1.00 89.38 204 PHE A N 1
ATOM 1551 C CA . PHE A 1 204 ? 3.419 4.708 3.866 1.00 89.38 204 PHE A CA 1
ATOM 1552 C C . PHE A 1 204 ? 3.494 3.394 3.100 1.00 89.38 204 PHE A C 1
ATOM 1554 O O . PHE A 1 204 ? 2.510 2.984 2.487 1.00 89.38 204 PHE A O 1
ATOM 1561 N N . ARG A 1 205 ? 4.654 2.737 3.135 1.00 91.19 205 ARG A N 1
ATOM 1562 C CA . ARG A 1 205 ? 4.904 1.487 2.410 1.00 91.19 205 ARG A CA 1
ATOM 1563 C C . ARG A 1 205 ? 5.486 0.461 3.361 1.00 91.19 205 ARG A C 1
ATOM 1565 O O . ARG A 1 205 ? 6.418 0.779 4.095 1.00 91.19 205 ARG A O 1
ATOM 1572 N N . VAL A 1 206 ? 4.927 -0.739 3.334 1.00 92.94 206 VAL A N 1
ATOM 1573 C CA . VAL A 1 206 ? 5.311 -1.870 4.181 1.00 92.94 206 VAL A CA 1
ATOM 1574 C C . VAL A 1 206 ? 5.612 -3.044 3.260 1.00 92.94 206 VAL A C 1
ATOM 1576 O O . VAL A 1 206 ? 4.743 -3.392 2.453 1.00 92.94 206 VAL A O 1
ATOM 1579 N N . PRO A 1 207 ? 6.801 -3.659 3.349 1.00 91.94 207 PRO A N 1
ATOM 1580 C CA . PRO A 1 207 ? 7.063 -4.877 2.612 1.00 91.94 207 PRO A CA 1
ATOM 1581 C C . PRO A 1 207 ? 6.250 -6.013 3.229 1.00 91.94 207 PRO A C 1
ATOM 1583 O O . PRO A 1 207 ? 6.127 -6.128 4.444 1.00 91.94 207 PRO A O 1
ATOM 1586 N N . LEU A 1 208 ? 5.664 -6.851 2.386 1.00 93.81 208 LEU A N 1
ATOM 1587 C CA . LEU A 1 208 ? 4.934 -8.042 2.817 1.00 93.81 208 LEU A CA 1
ATOM 1588 C C . LEU A 1 208 ? 5.776 -9.317 2.656 1.00 93.81 208 LEU A C 1
ATOM 1590 O O . LEU A 1 208 ? 5.403 -10.396 3.129 1.00 93.81 208 LEU A O 1
ATOM 1594 N N . ARG A 1 209 ? 6.948 -9.182 2.026 1.00 85.00 209 ARG A N 1
ATOM 1595 C CA . ARG A 1 209 ? 7.982 -10.210 1.918 1.00 85.00 209 ARG A CA 1
ATOM 1596 C C . ARG A 1 209 ? 9.324 -9.694 2.401 1.00 85.00 209 ARG A C 1
ATOM 1598 O O . ARG A 1 209 ? 9.606 -8.503 2.310 1.00 85.00 209 ARG A O 1
ATOM 1605 N N . LYS A 1 210 ? 10.153 -10.607 2.903 1.00 73.38 210 LYS A N 1
ATOM 1606 C CA . LYS A 1 210 ? 11.463 -10.291 3.480 1.00 73.38 210 LYS A CA 1
ATOM 1607 C C . LYS A 1 210 ? 12.429 -9.716 2.437 1.00 73.38 210 LYS A C 1
ATOM 1609 O O . LYS A 1 210 ? 13.322 -8.951 2.781 1.00 73.38 210 LYS A O 1
ATOM 1614 N N . GLU A 1 211 ? 12.234 -10.068 1.170 1.00 66.75 211 GLU A N 1
ATOM 1615 C CA . GLU A 1 211 ? 13.122 -9.737 0.054 1.00 66.75 211 GLU A CA 1
ATOM 1616 C C . GLU A 1 211 ? 12.852 -8.351 -0.559 1.00 66.75 211 GLU A C 1
ATOM 1618 O O . GLU A 1 211 ? 13.601 -7.908 -1.429 1.00 66.75 211 GLU A O 1
ATOM 1623 N N . VAL A 1 212 ? 11.797 -7.648 -0.131 1.00 60.12 212 VAL A N 1
ATOM 1624 C CA . VAL A 1 212 ? 11.380 -6.375 -0.736 1.00 60.12 212 VAL A CA 1
ATOM 1625 C C . VAL A 1 212 ? 11.980 -5.183 0.021 1.00 60.12 212 VAL A C 1
ATOM 1627 O O . VAL A 1 212 ? 11.585 -4.891 1.149 1.00 60.12 212 VAL A O 1
ATOM 1630 N N . ASP A 1 213 ? 12.894 -4.439 -0.614 1.00 54.84 213 ASP A N 1
ATOM 1631 C CA . ASP A 1 213 ? 13.421 -3.175 -0.070 1.00 54.84 213 ASP A CA 1
ATOM 1632 C C . ASP A 1 213 ? 12.464 -2.000 -0.371 1.00 54.84 213 ASP A C 1
ATOM 1634 O O . ASP A 1 213 ? 12.378 -1.494 -1.494 1.00 54.84 213 ASP A O 1
ATOM 1638 N N . THR A 1 214 ? 11.761 -1.511 0.656 1.00 50.72 214 THR A N 1
ATOM 1639 C CA . THR A 1 214 ? 10.819 -0.379 0.550 1.00 50.72 214 THR A CA 1
ATOM 1640 C C . THR A 1 214 ? 11.456 0.974 0.240 1.00 50.72 214 THR A C 1
ATOM 1642 O O . THR A 1 214 ? 10.723 1.929 -0.041 1.00 50.72 214 THR A O 1
ATOM 1645 N N . ARG A 1 215 ? 12.793 1.102 0.267 1.00 50.06 215 ARG A N 1
ATOM 1646 C CA . ARG A 1 215 ? 13.490 2.320 -0.192 1.00 50.06 215 ARG A CA 1
ATOM 1647 C C . ARG A 1 215 ? 13.283 2.561 -1.690 1.00 50.06 215 ARG A C 1
ATOM 1649 O O . ARG A 1 215 ? 13.414 3.695 -2.151 1.00 50.06 215 ARG A O 1
ATOM 1656 N N . VAL A 1 216 ? 12.914 1.523 -2.441 1.00 43.44 216 VAL A N 1
ATOM 1657 C CA . VAL A 1 216 ? 12.589 1.604 -3.867 1.00 43.44 216 VAL A CA 1
ATOM 1658 C C . VAL A 1 216 ? 11.131 2.036 -4.023 1.00 43.44 216 VAL A C 1
ATOM 1660 O O . VAL A 1 216 ? 10.233 1.209 -3.904 1.00 43.44 216 VAL A O 1
ATOM 1663 N N . LYS A 1 217 ? 10.869 3.333 -4.250 1.00 43.91 217 LYS A N 1
ATOM 1664 C CA . LYS A 1 217 ? 9.514 3.891 -4.480 1.00 43.91 217 LYS A CA 1
ATOM 1665 C C . LYS A 1 217 ? 8.784 3.159 -5.627 1.00 43.91 217 LYS A C 1
ATOM 1667 O O . LYS A 1 217 ? 9.458 2.777 -6.583 1.00 43.91 217 LYS A O 1
ATOM 1672 N N . PRO A 1 218 ? 7.444 2.983 -5.575 1.00 44.28 218 PRO A N 1
ATOM 1673 C CA . PRO A 1 218 ? 6.704 2.464 -6.716 1.00 44.28 218 PRO A CA 1
ATOM 1674 C C . PRO A 1 218 ? 6.751 3.537 -7.794 1.00 44.28 218 PRO A C 1
ATOM 1676 O O . PRO A 1 218 ? 6.514 4.720 -7.536 1.00 44.28 218 PRO A O 1
ATOM 1679 N N . VAL A 1 219 ? 7.153 3.143 -8.988 1.00 49.72 219 VAL A N 1
ATOM 1680 C CA . VAL A 1 219 ? 7.396 4.087 -10.065 1.00 49.72 219 VAL A CA 1
ATOM 1681 C C . VAL A 1 219 ? 6.223 4.041 -11.023 1.00 49.72 219 VAL A C 1
ATOM 1683 O O . VAL A 1 219 ? 6.292 3.432 -12.082 1.00 49.72 219 VAL A O 1
ATOM 1686 N N . ASP A 1 220 ? 5.140 4.712 -10.634 1.00 53.25 220 ASP A N 1
ATOM 1687 C CA . ASP A 1 220 ? 4.018 4.998 -11.540 1.00 53.25 220 ASP A CA 1
ATOM 1688 C C . ASP A 1 220 ? 4.442 5.991 -12.642 1.00 53.25 220 ASP A C 1
ATOM 1690 O O . ASP A 1 220 ? 3.882 6.021 -13.737 1.00 53.25 220 ASP A O 1
ATOM 1694 N N . VAL A 1 221 ? 5.482 6.789 -12.364 1.00 62.19 221 VAL A N 1
ATOM 1695 C CA . VAL A 1 221 ? 6.124 7.719 -13.298 1.00 62.19 221 VAL A CA 1
ATOM 1696 C C . VAL A 1 221 ? 7.621 7.446 -13.307 1.00 62.19 221 VAL A C 1
ATOM 1698 O O . VAL A 1 221 ? 8.314 7.792 -12.349 1.00 62.19 221 VAL A O 1
ATOM 1701 N N . LEU A 1 222 ? 8.119 6.836 -14.388 1.00 75.06 222 LEU A N 1
ATOM 1702 C CA . LEU A 1 222 ? 9.550 6.581 -14.581 1.00 75.06 222 LEU A CA 1
ATOM 1703 C C . LEU A 1 222 ? 10.349 7.886 -14.419 1.00 75.06 222 LEU A C 1
ATOM 1705 O O . LEU A 1 222 ? 9.990 8.893 -15.039 1.00 75.06 222 LEU A O 1
ATOM 1709 N N . PRO A 1 223 ? 11.412 7.915 -13.585 1.00 80.50 223 PRO A N 1
ATOM 1710 C CA . PRO A 1 223 ? 12.229 9.106 -13.430 1.00 80.50 223 PRO A CA 1
ATOM 1711 C C . PRO A 1 223 ? 12.772 9.536 -14.789 1.00 80.50 223 PRO A C 1
ATOM 1713 O O . PRO A 1 223 ? 13.446 8.752 -15.452 1.00 80.50 223 PRO A O 1
ATOM 1716 N N . LYS A 1 224 ? 12.549 10.795 -15.180 1.00 79.88 224 LYS A N 1
ATOM 1717 C CA . LYS A 1 224 ? 13.055 11.329 -16.454 1.00 79.88 224 LYS A CA 1
ATOM 1718 C C . LYS A 1 224 ? 14.544 11.010 -16.701 1.00 79.88 224 LYS A C 1
ATOM 1720 O O . LYS A 1 224 ? 14.858 10.582 -17.807 1.00 79.88 224 LYS A O 1
ATOM 1725 N N . PRO A 1 225 ? 15.456 11.115 -15.708 1.00 85.69 225 PRO A N 1
ATOM 1726 C CA . PRO A 1 225 ? 16.860 10.781 -15.945 1.00 85.69 225 PRO A CA 1
ATOM 1727 C C . PRO A 1 225 ? 17.098 9.298 -16.266 1.00 85.69 225 PRO A C 1
ATOM 1729 O O . PRO A 1 225 ? 18.053 8.982 -16.967 1.00 85.69 225 PRO A O 1
ATOM 1732 N N . LEU A 1 226 ? 16.249 8.389 -15.776 1.00 87.81 226 LEU A N 1
ATOM 1733 C CA . LEU A 1 226 ? 16.292 6.980 -16.168 1.00 87.81 226 LEU A CA 1
ATOM 1734 C C . LEU A 1 226 ? 15.814 6.813 -17.611 1.00 87.81 226 LEU A C 1
ATOM 1736 O O . LEU A 1 226 ? 16.485 6.142 -18.384 1.00 87.81 226 LEU A O 1
ATOM 1740 N N . CYS A 1 227 ? 14.710 7.461 -17.990 1.00 87.19 227 CYS A N 1
ATOM 1741 C CA . CYS A 1 227 ? 14.204 7.431 -19.364 1.00 87.19 227 CYS A CA 1
ATOM 1742 C C . CYS A 1 227 ? 15.233 7.956 -20.371 1.00 87.19 227 CYS A C 1
ATOM 1744 O O . CYS A 1 227 ? 15.452 7.334 -21.406 1.00 87.19 227 CYS A O 1
ATOM 1746 N N . ASP A 1 228 ? 15.908 9.060 -20.041 1.00 86.94 228 ASP A N 1
ATOM 1747 C CA . ASP A 1 228 ? 16.957 9.646 -20.879 1.00 86.94 228 ASP A CA 1
ATOM 1748 C C . ASP A 1 228 ? 18.142 8.671 -21.049 1.00 86.94 228 ASP A C 1
ATOM 1750 O O . ASP A 1 228 ? 18.624 8.461 -22.163 1.00 86.94 228 ASP A O 1
ATOM 1754 N N . LYS A 1 229 ? 18.575 8.020 -19.958 1.00 93.62 229 LYS A N 1
ATOM 1755 C CA . LYS A 1 229 ? 19.624 6.988 -19.988 1.00 93.62 229 LYS A CA 1
ATOM 1756 C C . LYS A 1 229 ? 19.203 5.758 -20.797 1.00 93.62 229 LYS A C 1
ATOM 1758 O O . LYS A 1 229 ? 19.977 5.272 -21.612 1.00 93.62 229 LYS A O 1
ATOM 1763 N N . TRP A 1 230 ? 17.981 5.269 -20.599 1.00 92.62 230 TRP A N 1
ATOM 1764 C CA . TRP A 1 230 ? 17.456 4.092 -21.294 1.00 92.62 230 TRP A CA 1
ATOM 1765 C C . TRP A 1 230 ? 17.355 4.318 -22.802 1.00 92.62 230 TRP A C 1
ATOM 1767 O O . TRP A 1 230 ? 17.798 3.483 -23.587 1.00 92.62 230 TRP A O 1
ATOM 1777 N N . ALA A 1 231 ? 16.843 5.483 -23.209 1.00 91.94 231 ALA A N 1
ATOM 1778 C CA . ALA A 1 231 ? 16.774 5.877 -24.611 1.00 91.94 231 ALA A CA 1
ATOM 1779 C C . ALA A 1 231 ? 18.167 5.954 -25.256 1.00 91.94 231 ALA A C 1
ATOM 1781 O O . ALA A 1 231 ? 18.331 5.568 -26.412 1.00 91.94 231 ALA A O 1
ATOM 1782 N N . TRP A 1 232 ? 19.179 6.418 -24.512 1.00 91.50 232 TRP A N 1
ATOM 1783 C CA . TRP A 1 232 ? 20.562 6.419 -24.986 1.00 91.50 232 TRP A CA 1
ATOM 1784 C C . TRP A 1 232 ? 21.115 5.002 -25.158 1.00 91.50 232 TRP A C 1
ATOM 1786 O O . TRP A 1 232 ? 21.656 4.697 -26.214 1.00 91.50 232 TRP A O 1
ATOM 1796 N N . VAL A 1 233 ? 20.939 4.131 -24.159 1.00 93.75 233 VAL A N 1
ATOM 1797 C CA . VAL A 1 233 ? 21.426 2.742 -24.201 1.00 93.75 233 VAL A CA 1
ATOM 1798 C C . VAL A 1 233 ? 20.810 1.967 -25.368 1.00 93.75 233 VAL A C 1
ATOM 1800 O O . VAL A 1 233 ? 21.519 1.242 -26.061 1.00 93.75 233 VAL A O 1
ATOM 1803 N N . ARG A 1 234 ? 19.512 2.155 -25.628 1.00 93.12 234 ARG A N 1
ATOM 1804 C CA . ARG A 1 234 ? 18.826 1.554 -26.779 1.00 93.12 234 ARG A CA 1
ATOM 1805 C C . ARG A 1 234 ? 19.394 2.014 -28.112 1.00 93.12 234 ARG A C 1
ATOM 1807 O O . ARG A 1 234 ? 19.755 1.194 -28.947 1.00 93.12 234 ARG A O 1
ATOM 1814 N N . TRP A 1 235 ? 19.511 3.328 -28.285 1.00 91.88 235 TRP A N 1
ATOM 1815 C CA . TRP A 1 235 ? 20.057 3.910 -29.507 1.00 91.88 235 TRP A CA 1
ATOM 1816 C C . TRP A 1 235 ? 21.517 3.496 -29.741 1.00 91.88 235 TRP A C 1
ATOM 1818 O O . TRP A 1 235 ? 21.920 3.259 -30.877 1.00 91.88 235 TRP A O 1
ATOM 1828 N N . ASP A 1 236 ? 22.304 3.372 -28.669 1.00 93.38 236 ASP A N 1
ATOM 1829 C CA . ASP A 1 236 ? 23.672 2.857 -28.716 1.00 93.38 236 ASP A CA 1
ATOM 1830 C C . ASP A 1 236 ? 23.724 1.395 -29.170 1.00 93.38 236 ASP A C 1
ATOM 1832 O O . ASP A 1 236 ? 24.499 1.051 -30.062 1.00 93.38 236 ASP A O 1
ATOM 1836 N N . TRP A 1 237 ? 22.856 0.553 -28.608 1.00 90.50 237 TRP A N 1
ATOM 1837 C CA . TRP A 1 237 ? 22.759 -0.864 -28.953 1.00 90.50 237 TRP A CA 1
ATOM 1838 C C . TRP A 1 237 ? 22.337 -1.099 -30.413 1.00 90.50 237 TRP A C 1
ATOM 1840 O O . TRP A 1 237 ? 22.860 -2.005 -31.058 1.00 90.50 237 TRP A O 1
ATOM 1850 N N . GLU A 1 238 ? 21.481 -0.239 -30.970 1.00 88.56 238 GLU A N 1
ATOM 1851 C CA . GLU A 1 238 ? 21.084 -0.259 -32.389 1.00 88.56 238 GLU A CA 1
ATOM 1852 C C . GLU A 1 238 ? 22.168 0.281 -33.346 1.00 88.56 238 GLU A C 1
ATOM 1854 O O . GLU A 1 238 ? 21.968 0.331 -34.560 1.00 88.56 238 GLU A O 1
ATOM 1859 N N . GLY A 1 239 ? 23.333 0.688 -32.831 1.00 90.69 239 GLY A N 1
ATOM 1860 C CA . GLY A 1 239 ? 24.442 1.190 -33.645 1.00 90.69 239 GLY A CA 1
ATOM 1861 C C . GLY A 1 239 ? 24.347 2.679 -33.982 1.00 90.69 239 GLY A C 1
ATOM 1862 O O . GLY A 1 239 ? 24.991 3.137 -34.926 1.00 90.69 239 GLY A O 1
ATOM 1863 N N . ARG A 1 240 ? 23.580 3.446 -33.198 1.00 92.81 240 ARG A N 1
ATOM 1864 C CA . ARG A 1 240 ? 23.427 4.907 -33.296 1.00 92.81 240 ARG A CA 1
ATOM 1865 C C . ARG A 1 240 ? 23.012 5.397 -34.691 1.00 92.81 240 ARG A C 1
ATOM 1867 O O . ARG A 1 240 ? 23.685 6.270 -35.252 1.00 92.81 240 ARG A O 1
ATOM 1874 N N . PRO A 1 241 ? 21.913 4.878 -35.265 1.00 91.94 241 PRO A N 1
ATOM 1875 C CA . PRO A 1 241 ? 21.442 5.339 -36.563 1.00 91.94 241 PRO A CA 1
ATOM 1876 C C . PRO A 1 241 ? 21.139 6.849 -36.534 1.00 91.94 241 PRO A C 1
ATOM 1878 O O . PRO A 1 241 ? 20.689 7.370 -35.502 1.00 91.94 241 PRO A O 1
ATOM 1881 N N . PRO A 1 242 ? 21.377 7.575 -37.643 1.00 90.50 242 PRO A N 1
ATOM 1882 C CA . PRO A 1 242 ? 20.919 8.950 -37.761 1.00 90.50 242 PRO A CA 1
ATOM 1883 C C . PRO A 1 242 ? 19.393 8.975 -37.658 1.00 90.50 242 PRO A C 1
ATOM 1885 O O . PRO A 1 242 ? 18.716 8.101 -38.194 1.00 90.50 242 PRO A O 1
ATOM 1888 N N . ARG A 1 243 ? 18.863 9.974 -36.957 1.00 87.56 243 ARG A N 1
ATOM 1889 C CA . ARG A 1 243 ? 17.428 10.104 -36.699 1.00 87.56 243 ARG A CA 1
ATOM 1890 C C . ARG A 1 243 ? 17.011 11.565 -36.680 1.00 87.56 243 ARG A C 1
ATOM 1892 O O . ARG A 1 243 ? 17.779 12.428 -36.247 1.00 87.56 243 ARG A O 1
ATOM 1899 N N . SER A 1 244 ? 15.800 11.824 -37.143 1.00 92.88 244 SER A N 1
ATOM 1900 C CA . SER A 1 244 ? 15.100 13.098 -36.999 1.00 92.88 244 SER A CA 1
ATOM 1901 C C . SER A 1 244 ? 14.639 13.329 -35.555 1.00 92.88 244 SER A C 1
ATOM 1903 O O . SER A 1 244 ? 14.668 12.423 -34.718 1.00 92.88 244 SER A O 1
ATOM 1905 N N . GLU A 1 245 ? 14.191 14.549 -35.248 1.00 87.25 245 GLU A N 1
ATOM 1906 C CA . GLU A 1 245 ? 13.620 14.863 -33.931 1.00 87.25 245 GLU A CA 1
ATOM 1907 C C . GLU A 1 245 ? 12.374 14.022 -33.634 1.00 87.25 245 GLU A C 1
ATOM 1909 O O . GLU A 1 245 ? 12.236 13.509 -32.526 1.00 87.25 245 GLU A O 1
ATOM 1914 N N . GLN A 1 246 ? 11.509 13.819 -34.632 1.00 89.75 246 GLN A N 1
ATOM 1915 C CA . GLN A 1 246 ? 10.303 13.009 -34.477 1.00 89.75 246 GLN A CA 1
ATOM 1916 C C . GLN A 1 246 ? 10.646 11.545 -34.169 1.00 89.75 246 GLN A C 1
ATOM 1918 O O . GLN A 1 246 ? 10.138 10.986 -33.200 1.00 89.75 246 GLN A O 1
ATOM 1923 N N . GLU A 1 247 ? 11.560 10.939 -34.931 1.00 87.94 247 GLU A N 1
ATOM 1924 C CA . GLU A 1 247 ? 12.011 9.560 -34.693 1.00 87.94 247 GLU A CA 1
ATOM 1925 C C . GLU A 1 247 ? 12.691 9.414 -33.323 1.00 87.94 247 GLU A C 1
ATOM 1927 O O . GLU A 1 247 ? 12.531 8.399 -32.647 1.00 87.94 247 GLU A O 1
ATOM 1932 N N . ALA A 1 248 ? 13.418 10.440 -32.866 1.00 85.00 248 ALA A N 1
ATOM 1933 C CA . ALA A 1 248 ? 13.999 10.451 -31.528 1.00 85.00 248 ALA A CA 1
ATOM 1934 C C . ALA A 1 248 ? 12.932 10.474 -30.420 1.00 85.00 248 ALA A C 1
ATOM 1936 O O . ALA A 1 248 ? 13.108 9.791 -29.408 1.00 85.00 248 ALA A O 1
ATOM 1937 N N . THR A 1 249 ? 11.838 11.224 -30.601 1.00 85.00 249 THR A N 1
ATOM 1938 C CA . THR A 1 249 ? 10.692 11.229 -29.678 1.00 85.00 249 THR A CA 1
ATOM 1939 C C . THR A 1 249 ? 9.982 9.880 -29.660 1.00 85.00 249 THR A C 1
ATOM 1941 O O . THR A 1 249 ? 9.733 9.344 -28.584 1.00 85.00 249 THR A O 1
ATOM 1944 N N . GLU A 1 250 ? 9.718 9.292 -30.824 1.00 86.94 250 GLU A N 1
ATOM 1945 C CA . GLU A 1 250 ? 9.057 7.987 -30.913 1.00 86.94 250 GLU A CA 1
ATOM 1946 C C . GLU A 1 250 ? 9.893 6.877 -30.262 1.00 86.94 250 GLU A C 1
ATOM 1948 O O . GLU A 1 250 ? 9.361 6.062 -29.510 1.00 86.94 250 GLU A O 1
ATOM 1953 N N . GLU A 1 251 ? 11.213 6.861 -30.477 1.00 87.44 251 GLU A N 1
ATOM 1954 C CA . GLU A 1 251 ? 12.099 5.901 -29.805 1.00 87.44 251 GLU A CA 1
ATOM 1955 C C . GLU A 1 251 ? 12.166 6.115 -28.293 1.00 87.44 251 GLU A C 1
ATOM 1957 O O . GLU A 1 251 ? 12.238 5.155 -27.523 1.00 87.44 251 GLU A O 1
ATOM 1962 N N . TYR A 1 252 ? 12.119 7.371 -27.848 1.00 88.69 252 TYR A N 1
ATOM 1963 C CA . TYR A 1 252 ? 12.046 7.688 -26.427 1.00 88.69 252 TYR A CA 1
ATOM 1964 C C . TYR A 1 252 ? 10.767 7.120 -25.801 1.00 88.69 252 TYR A C 1
ATOM 1966 O O . TYR A 1 252 ? 10.822 6.464 -24.760 1.00 88.69 252 TYR A O 1
ATOM 1974 N N . GLU A 1 253 ? 9.621 7.318 -26.452 1.00 85.94 253 GLU A N 1
ATOM 1975 C CA . GLU A 1 253 ? 8.334 6.783 -26.007 1.00 85.94 253 GLU A CA 1
ATOM 1976 C C . GLU A 1 253 ? 8.310 5.251 -26.029 1.00 85.94 253 GLU A C 1
ATOM 1978 O O . GLU A 1 253 ? 7.859 4.636 -25.057 1.00 85.94 253 GLU A O 1
ATOM 1983 N N . ARG A 1 254 ? 8.878 4.623 -27.070 1.00 88.44 254 ARG A N 1
ATOM 1984 C CA . ARG A 1 254 ? 9.080 3.166 -27.128 1.00 88.44 254 ARG A CA 1
ATOM 1985 C C . ARG A 1 254 ? 9.934 2.672 -25.960 1.00 88.44 254 ARG A C 1
ATOM 1987 O O . ARG A 1 254 ? 9.577 1.678 -25.334 1.00 88.44 254 ARG A O 1
ATOM 1994 N N . GLY A 1 255 ? 11.021 3.367 -25.627 1.00 90.38 255 GLY A N 1
ATOM 1995 C CA . GLY A 1 255 ? 11.888 3.017 -24.497 1.00 90.38 255 GLY A CA 1
ATOM 1996 C C . GLY A 1 255 ? 11.181 3.133 -23.146 1.00 90.38 255 GLY A C 1
ATOM 1997 O O . GLY A 1 255 ? 11.335 2.275 -22.277 1.00 90.38 255 GLY A O 1
ATOM 1998 N N . VAL A 1 256 ? 10.349 4.163 -22.977 1.00 85.94 256 VAL A N 1
ATOM 1999 C CA . VAL A 1 256 ? 9.493 4.330 -21.793 1.00 85.94 256 VAL A CA 1
ATOM 2000 C C . VAL A 1 256 ? 8.481 3.192 -21.679 1.00 85.94 256 VAL A C 1
ATOM 2002 O O . VAL A 1 256 ? 8.281 2.658 -20.586 1.00 85.94 256 VAL A O 1
ATOM 2005 N N . GLN A 1 257 ? 7.847 2.817 -22.788 1.00 84.31 257 GLN A N 1
ATOM 2006 C CA . GLN A 1 257 ? 6.871 1.734 -22.827 1.00 84.31 257 GLN A CA 1
ATOM 2007 C C . GLN A 1 257 ? 7.515 0.377 -22.512 1.00 84.31 257 GLN A C 1
ATOM 2009 O O . GLN A 1 257 ? 6.992 -0.374 -21.694 1.00 84.31 257 GLN A O 1
ATOM 2014 N N . GLU A 1 258 ? 8.694 0.103 -23.061 1.00 88.88 258 GLU A N 1
ATOM 2015 C CA . GLU A 1 258 ? 9.457 -1.115 -22.782 1.00 88.88 258 GLU A CA 1
ATOM 2016 C C . GLU A 1 258 ? 9.837 -1.244 -21.302 1.00 88.88 258 GLU A C 1
ATOM 2018 O O . GLU A 1 258 ? 9.638 -2.297 -20.702 1.00 88.88 258 GLU A O 1
ATOM 2023 N N . MET A 1 259 ? 10.331 -0.173 -20.670 1.00 88.56 259 MET A N 1
ATOM 2024 C CA . MET A 1 259 ? 10.628 -0.198 -19.233 1.00 88.56 259 MET A CA 1
ATOM 2025 C C . MET A 1 259 ? 9.380 -0.498 -18.398 1.00 88.56 259 MET A C 1
ATOM 2027 O O . MET A 1 259 ? 9.457 -1.258 -17.433 1.00 88.56 259 MET A O 1
ATOM 2031 N N . LYS A 1 260 ? 8.221 0.058 -18.776 1.00 80.75 260 LYS A N 1
ATOM 2032 C CA . LYS A 1 260 ? 6.946 -0.267 -18.121 1.00 80.75 260 LYS A CA 1
ATOM 2033 C C . LYS A 1 260 ? 6.581 -1.735 -18.304 1.00 80.75 260 LYS A C 1
ATOM 2035 O O . LYS A 1 260 ? 6.124 -2.358 -17.353 1.00 80.75 260 LYS A O 1
ATOM 2040 N N . GLU A 1 261 ? 6.803 -2.300 -19.486 1.00 78.88 261 GLU A N 1
ATOM 2041 C CA . GLU A 1 261 ? 6.556 -3.718 -19.758 1.00 78.88 261 GLU A CA 1
ATOM 2042 C C . GLU A 1 261 ? 7.500 -4.634 -18.980 1.00 78.88 261 GLU A C 1
ATOM 2044 O O . GLU A 1 261 ? 7.052 -5.633 -18.423 1.00 78.88 261 GLU A O 1
ATOM 2049 N N . LEU A 1 262 ? 8.782 -4.285 -18.873 1.00 79.75 262 LEU A N 1
ATOM 2050 C CA . LEU A 1 262 ? 9.748 -4.999 -18.037 1.00 79.75 262 LEU A CA 1
ATOM 2051 C C . LEU A 1 262 ? 9.308 -4.968 -16.569 1.00 79.75 262 LEU A C 1
ATOM 2053 O O . LEU A 1 262 ? 9.241 -6.007 -15.916 1.00 79.75 262 LEU A O 1
ATOM 2057 N N . MET A 1 263 ? 8.902 -3.805 -16.061 1.00 76.06 263 MET A N 1
ATOM 2058 C CA . MET A 1 263 ? 8.347 -3.699 -14.709 1.00 76.06 263 MET A CA 1
ATOM 2059 C C . MET A 1 263 ? 7.052 -4.506 -14.544 1.00 76.06 263 MET A C 1
ATOM 2061 O O . MET A 1 263 ? 6.866 -5.163 -13.521 1.00 76.06 263 MET A O 1
ATOM 2065 N N . ALA A 1 264 ? 6.191 -4.536 -15.564 1.00 63.56 264 ALA A N 1
ATOM 2066 C CA . ALA A 1 264 ? 4.990 -5.370 -15.593 1.00 63.56 264 ALA A CA 1
ATOM 2067 C C . ALA A 1 264 ? 5.301 -6.877 -15.664 1.00 63.56 264 ALA A C 1
ATOM 2069 O O . ALA A 1 264 ? 4.472 -7.696 -15.278 1.00 63.56 264 ALA A O 1
ATOM 2070 N N . ARG A 1 265 ? 6.494 -7.266 -16.127 1.00 66.25 265 ARG A N 1
ATOM 2071 C CA . ARG A 1 265 ? 7.016 -8.642 -16.063 1.00 66.25 265 ARG A CA 1
ATOM 2072 C C . ARG A 1 265 ? 7.706 -8.954 -14.728 1.00 66.25 265 ARG A C 1
ATOM 2074 O O . ARG A 1 265 ? 8.247 -10.041 -14.571 1.00 66.25 265 ARG A O 1
ATOM 2081 N N . GLY A 1 266 ? 7.671 -8.028 -13.766 1.00 57.25 266 GLY A N 1
ATOM 2082 C CA . GLY A 1 266 ? 8.242 -8.202 -12.429 1.00 57.25 266 GLY A CA 1
ATOM 2083 C C . GLY A 1 266 ? 9.689 -7.728 -12.289 1.00 57.25 266 GLY A C 1
ATOM 2084 O O . GLY A 1 266 ? 10.313 -7.990 -11.262 1.00 57.25 266 GLY A O 1
ATOM 2085 N N . ARG A 1 267 ? 10.245 -7.024 -13.285 1.00 72.81 267 ARG A N 1
ATOM 2086 C CA . ARG A 1 267 ? 11.599 -6.463 -13.186 1.00 72.81 267 ARG A CA 1
ATOM 2087 C C . ARG A 1 267 ? 11.623 -5.251 -12.253 1.00 72.81 267 ARG A C 1
ATOM 2089 O O . ARG A 1 267 ? 10.729 -4.404 -12.273 1.00 72.81 267 ARG A O 1
ATOM 2096 N N . LEU A 1 268 ? 12.661 -5.154 -11.428 1.00 73.94 268 LEU A N 1
ATOM 2097 C CA . LEU A 1 268 ? 12.779 -4.087 -10.433 1.00 73.94 268 LEU A CA 1
ATOM 2098 C C . LEU A 1 268 ? 13.331 -2.799 -11.059 1.00 73.94 268 LEU A C 1
ATOM 2100 O O . LEU A 1 268 ? 14.218 -2.841 -11.908 1.00 73.94 268 LEU A O 1
ATOM 2104 N N . LEU A 1 269 ? 12.890 -1.635 -10.567 1.00 76.19 269 LEU A N 1
ATOM 2105 C CA . LEU A 1 269 ? 13.406 -0.333 -11.018 1.00 76.19 269 LEU A CA 1
ATOM 2106 C C . LEU A 1 269 ? 14.935 -0.217 -10.871 1.00 76.19 269 LEU A C 1
ATOM 2108 O O . LEU A 1 269 ? 15.594 0.364 -11.729 1.00 76.19 269 LEU A O 1
ATOM 2112 N N . ASP A 1 270 ? 15.505 -0.754 -9.787 1.00 76.88 270 ASP A N 1
ATOM 2113 C CA . ASP A 1 270 ? 16.957 -0.727 -9.554 1.00 76.88 270 ASP A CA 1
ATOM 2114 C C . ASP A 1 270 ? 17.728 -1.459 -10.661 1.00 76.88 270 ASP A C 1
ATOM 2116 O O . ASP A 1 270 ? 18.798 -1.025 -11.081 1.00 76.88 270 ASP A O 1
ATOM 2120 N N . GLU A 1 271 ? 17.160 -2.537 -11.199 1.00 81.81 271 GLU A N 1
ATOM 2121 C CA . GLU A 1 271 ? 17.765 -3.242 -12.322 1.00 81.81 271 GLU A CA 1
ATOM 2122 C C . GLU A 1 271 ? 17.772 -2.387 -13.589 1.00 81.81 271 GLU A C 1
ATOM 2124 O O . GLU A 1 271 ? 18.786 -2.338 -14.288 1.00 81.81 271 GLU A O 1
ATOM 2129 N N . LEU A 1 272 ? 16.683 -1.655 -13.850 1.00 86.38 272 LEU A N 1
ATOM 2130 C CA . LEU A 1 272 ? 16.619 -0.740 -14.985 1.00 86.38 272 LEU A CA 1
ATOM 2131 C C . LEU A 1 272 ? 17.673 0.371 -14.870 1.00 86.38 272 LEU A C 1
ATOM 2133 O O . LEU A 1 272 ? 18.328 0.720 -15.852 1.00 86.38 272 LEU A O 1
ATOM 2137 N N . TRP A 1 273 ? 17.902 0.887 -13.658 1.00 85.88 273 TRP A N 1
ATOM 2138 C CA . TRP A 1 273 ? 18.991 1.832 -13.396 1.00 85.88 273 TRP A CA 1
ATOM 2139 C C . TRP A 1 273 ? 20.367 1.240 -13.683 1.00 85.88 273 TRP A C 1
ATOM 2141 O O . TRP A 1 273 ? 21.197 1.919 -14.284 1.00 85.88 273 TRP A O 1
ATOM 2151 N N . ARG A 1 274 ? 20.620 -0.020 -13.311 1.00 87.12 274 ARG A N 1
ATOM 2152 C CA . ARG A 1 274 ? 21.903 -0.684 -13.598 1.00 87.12 274 ARG A CA 1
ATOM 2153 C C . ARG A 1 274 ? 22.161 -0.798 -15.097 1.00 87.12 274 ARG A C 1
ATOM 2155 O O . ARG A 1 274 ? 23.297 -0.598 -15.519 1.00 87.12 274 ARG A O 1
ATOM 2162 N N . VAL A 1 275 ? 21.134 -1.075 -15.894 1.00 90.62 275 VAL A N 1
ATOM 2163 C CA . VAL A 1 275 ? 21.251 -1.106 -17.360 1.00 90.62 275 VAL A CA 1
ATOM 2164 C C . VAL A 1 275 ? 21.450 0.302 -17.923 1.00 90.62 275 VAL A C 1
ATOM 2166 O O . VAL A 1 275 ? 22.395 0.525 -18.671 1.00 90.62 275 VAL A O 1
ATOM 2169 N N . GLY A 1 276 ? 20.636 1.280 -17.508 1.00 90.00 276 GLY A N 1
ATOM 2170 C CA . GLY A 1 276 ? 20.764 2.676 -17.949 1.00 90.00 276 GLY A CA 1
ATOM 2171 C C . GLY A 1 276 ? 22.107 3.324 -17.580 1.00 90.00 276 GLY A C 1
ATOM 2172 O O . GLY A 1 276 ? 22.567 4.245 -18.246 1.00 90.00 276 GLY A O 1
ATOM 2173 N N . GLU A 1 277 ? 22.760 2.848 -16.522 1.00 88.50 277 GLU A N 1
ATOM 2174 C CA . GLU A 1 277 ? 24.107 3.268 -16.115 1.00 88.50 277 GLU A CA 1
ATOM 2175 C C . GLU A 1 277 ? 25.231 2.469 -16.786 1.00 88.50 277 GLU A C 1
ATOM 2177 O O . GLU A 1 277 ? 26.401 2.711 -16.496 1.00 88.50 277 GLU A O 1
ATOM 2182 N N . GLY A 1 278 ? 24.896 1.506 -17.647 1.00 87.25 278 GLY A N 1
ATOM 2183 C CA . GLY A 1 278 ? 25.858 0.639 -18.326 1.00 87.25 278 GLY A CA 1
ATOM 2184 C C . GLY A 1 278 ? 26.530 -0.393 -17.415 1.00 87.25 278 GLY A C 1
ATOM 2185 O O . GLY A 1 278 ? 27.481 -1.049 -17.833 1.00 87.25 278 GLY A O 1
ATOM 2186 N N . LYS A 1 279 ? 26.056 -0.568 -16.173 1.00 85.19 279 LYS A N 1
ATOM 2187 C CA . LYS A 1 279 ? 26.558 -1.608 -15.256 1.00 85.19 279 LYS A CA 1
ATOM 2188 C C . LYS A 1 279 ? 26.165 -2.997 -15.746 1.00 85.19 279 LYS A C 1
ATOM 2190 O O . LYS A 1 279 ? 26.931 -3.941 -15.572 1.00 85.19 279 LYS A O 1
ATOM 2195 N N . TRP A 1 280 ? 24.974 -3.120 -16.332 1.00 88.69 280 TRP A N 1
ATOM 2196 C CA . TRP A 1 280 ? 24.482 -4.326 -16.999 1.00 88.69 280 TRP A CA 1
ATOM 2197 C C . TRP A 1 280 ? 24.330 -4.056 -18.495 1.00 88.69 280 TRP A C 1
ATOM 2199 O O . TRP A 1 280 ? 23.893 -2.976 -18.890 1.00 88.69 280 TRP A O 1
ATOM 2209 N N . LYS A 1 281 ? 24.689 -5.037 -19.329 1.00 89.19 281 LYS A N 1
ATOM 2210 C CA . LYS A 1 281 ? 24.503 -4.929 -20.777 1.00 89.19 281 LYS A CA 1
ATOM 2211 C C . LYS A 1 281 ? 23.023 -5.032 -21.116 1.00 89.19 281 LYS A C 1
ATOM 2213 O O . LYS A 1 281 ? 22.327 -5.895 -20.592 1.00 89.19 281 LYS A O 1
ATOM 2218 N N . TYR A 1 282 ? 22.577 -4.174 -22.025 1.00 87.12 282 TYR A N 1
ATOM 2219 C CA . TYR A 1 282 ? 21.193 -4.144 -22.486 1.00 87.12 282 TYR A CA 1
ATOM 2220 C C . TYR A 1 282 ? 20.765 -5.458 -23.154 1.00 87.12 282 TYR A C 1
ATOM 2222 O O . TYR A 1 282 ? 19.735 -6.010 -22.784 1.00 87.12 282 TYR A O 1
ATOM 2230 N N . ALA A 1 283 ? 21.601 -6.011 -24.042 1.00 85.50 283 ALA A N 1
ATOM 2231 C CA . ALA A 1 283 ? 21.331 -7.280 -24.727 1.00 85.50 283 ALA A CA 1
ATOM 2232 C C . ALA A 1 283 ? 21.053 -8.429 -23.738 1.00 85.50 283 ALA A C 1
ATOM 2234 O O . ALA A 1 283 ? 20.003 -9.057 -23.786 1.00 85.50 283 ALA A O 1
ATOM 2235 N N . ASP A 1 284 ? 21.942 -8.618 -22.759 1.00 82.38 284 ASP A N 1
ATOM 2236 C CA . ASP A 1 284 ? 21.827 -9.681 -21.748 1.00 82.38 284 ASP A CA 1
ATOM 2237 C C . ASP A 1 284 ? 20.643 -9.476 -20.782 1.00 82.38 284 ASP A C 1
ATOM 2239 O O . ASP A 1 284 ? 20.300 -10.364 -19.996 1.00 82.38 284 ASP A O 1
ATOM 2243 N N . TYR A 1 285 ? 20.080 -8.267 -20.752 1.00 81.69 285 TYR A N 1
ATOM 2244 C CA . TYR A 1 285 ? 18.972 -7.909 -19.879 1.00 81.69 285 TYR A CA 1
ATOM 2245 C C . TYR A 1 285 ? 17.610 -8.199 -20.506 1.00 81.69 285 TYR A C 1
ATOM 2247 O O . TYR A 1 285 ? 16.682 -8.535 -19.768 1.00 81.69 285 TYR A O 1
ATOM 2255 N N . GLN A 1 286 ? 17.503 -8.072 -21.834 1.00 73.44 286 GLN A N 1
ATOM 2256 C CA . GLN A 1 286 ? 16.263 -8.308 -22.574 1.00 73.44 286 GLN A CA 1
ATOM 2257 C C . GLN A 1 286 ? 15.832 -9.779 -22.571 1.00 73.44 286 GLN A C 1
ATOM 2259 O O . GLN A 1 286 ? 14.635 -10.055 -22.578 1.00 73.44 286 GLN A O 1
ATOM 2264 N N . ASP A 1 287 ? 16.790 -10.703 -22.492 1.00 64.25 287 ASP A N 1
ATOM 2265 C CA . ASP A 1 287 ? 16.540 -12.151 -22.496 1.00 64.25 287 ASP A CA 1
ATOM 2266 C C . ASP A 1 287 ? 16.138 -12.722 -21.118 1.00 64.25 287 ASP A C 1
ATOM 2268 O O . ASP A 1 287 ? 15.951 -13.933 -20.978 1.00 64.25 287 ASP A O 1
ATOM 2272 N N . LYS A 1 288 ? 16.029 -11.873 -20.087 1.00 55.59 288 LYS A N 1
ATOM 2273 C CA . LYS A 1 288 ? 15.705 -12.252 -18.700 1.00 55.59 288 LYS A CA 1
ATOM 2274 C C . LYS A 1 288 ? 14.275 -11.895 -18.310 1.00 55.59 288 LYS A C 1
ATOM 2276 O O . LYS A 1 288 ? 13.647 -12.730 -17.629 1.00 55.59 288 LYS A O 1
#

pLDDT: mean 73.05, std 25.84, range [26.48, 98.56]